Protein AF-A0A793HAT3-F1 (afdb_monomer)

Foldseek 3Di:
DDDQDEQEQPWEQDLVVRDTDHGPPVSLVVQLVQQVPDPQAHWYDHVPWIWGWHQDPQFTQIATVPVDPLLQVLCVVQVNNHFSVRVNSRCNNVVDGRDPDDDPDDDDDDDDDDDDDDDDDDDDDDDDPDPPDDDPPPPVDAFDFDDFPDDDPFWTKGQGPVDNQKIKTFGPDADDPVLVVQQQVLQCLLVHHPQKDFDADPVRGTGTMIGGDDDADQQVPDPHDDPSLSVQSVVSVVSCVVSVFDAHPSDSRQWGAHPVVSHIDGHGTD

Radius of gyration: 24.59 Å; Cα contacts (8 Å, |Δi|>4): 364; chains: 1; bounding box: 53×49×70 Å

Structure (mmCIF, N/CA/C/O backbone):
data_AF-A0A793HAT3-F1
#
_entry.id   AF-A0A793HAT3-F1
#
loop_
_atom_site.group_PDB
_atom_site.id
_atom_site.type_symbol
_atom_site.label_atom_id
_atom_site.label_alt_id
_atom_site.label_comp_id
_atom_site.label_asym_id
_atom_site.label_entity_id
_atom_site.label_seq_id
_atom_site.pdbx_PDB_ins_code
_atom_site.Cartn_x
_atom_site.Cartn_y
_atom_site.Cartn_z
_atom_site.occupancy
_atom_site.B_iso_or_equiv
_atom_site.auth_seq_id
_atom_site.auth_comp_id
_atom_site.auth_asym_id
_atom_site.auth_atom_id
_atom_site.pdbx_PDB_model_num
ATOM 1 N N . MET A 1 1 ? -13.244 27.098 16.300 1.00 33.50 1 MET A N 1
ATOM 2 C CA . MET A 1 1 ? -13.748 25.742 16.596 1.00 33.50 1 MET A CA 1
ATOM 3 C C . MET A 1 1 ? -12.678 25.053 17.419 1.00 33.50 1 MET A C 1
ATOM 5 O O . MET A 1 1 ? -11.546 25.001 16.962 1.00 33.50 1 MET A O 1
ATOM 9 N N . LEU A 1 2 ? -12.984 24.672 18.659 1.00 31.14 2 LEU A N 1
ATOM 10 C CA . LEU A 1 2 ? -12.037 23.965 19.523 1.00 31.14 2 LEU A CA 1
ATOM 11 C C . LEU A 1 2 ? -11.843 22.559 18.949 1.00 31.14 2 LEU A C 1
ATOM 13 O O . LEU A 1 2 ? -12.830 21.856 18.737 1.00 31.14 2 LEU A O 1
ATOM 17 N N . SER A 1 3 ? -10.602 22.171 18.659 1.00 39.72 3 SER A N 1
ATOM 18 C CA . SER A 1 3 ? -10.283 20.790 18.300 1.00 39.72 3 SER A CA 1
ATOM 19 C C . SER A 1 3 ? -10.792 19.869 19.413 1.00 39.72 3 SER A C 1
ATOM 21 O O . SER A 1 3 ? -10.533 20.170 20.583 1.00 39.72 3 SER A O 1
ATOM 23 N N . PRO A 1 4 ? -11.519 18.781 19.104 1.00 52.34 4 PRO A N 1
ATOM 24 C CA . PRO A 1 4 ? -11.895 17.821 20.129 1.00 52.34 4 PRO A CA 1
ATOM 25 C C . PRO A 1 4 ? -10.616 17.316 20.801 1.00 52.34 4 PRO A C 1
ATOM 27 O O . PRO A 1 4 ? -9.673 16.887 20.138 1.00 52.34 4 PRO A O 1
ATOM 30 N N . SER A 1 5 ? -10.547 17.441 22.123 1.00 62.72 5 SER A N 1
ATOM 31 C CA . SER A 1 5 ? -9.423 16.953 22.915 1.00 62.72 5 SER A CA 1
ATOM 32 C C . SER A 1 5 ? -9.284 15.444 22.706 1.00 62.72 5 SER A C 1
ATOM 34 O O . SER A 1 5 ? -10.158 14.684 23.122 1.00 62.72 5 SER A O 1
ATOM 36 N N . SER A 1 6 ? -8.212 15.011 22.038 1.00 74.94 6 SER A N 1
ATOM 37 C CA . SER A 1 6 ? -7.932 13.585 21.851 1.00 74.94 6 SER A CA 1
ATOM 38 C C . SER A 1 6 ? -7.459 12.961 23.166 1.00 74.94 6 SER A C 1
ATOM 40 O O . SER A 1 6 ? -6.592 13.510 23.849 1.00 74.94 6 SER A O 1
ATOM 42 N N . ILE A 1 7 ? -8.041 11.820 23.537 1.00 83.06 7 ILE A N 1
ATOM 43 C CA . ILE A 1 7 ? -7.655 11.074 24.736 1.00 83.06 7 ILE A CA 1
ATOM 44 C C . ILE A 1 7 ? -6.626 10.018 24.333 1.00 83.06 7 ILE A C 1
ATOM 46 O O . ILE A 1 7 ? -6.913 9.118 23.544 1.00 83.06 7 ILE A O 1
ATOM 50 N N . ASN A 1 8 ? -5.419 10.097 24.887 1.00 83.25 8 ASN A N 1
ATOM 51 C CA . ASN A 1 8 ? -4.430 9.043 24.696 1.00 83.25 8 ASN A CA 1
ATOM 52 C C . ASN A 1 8 ? -4.803 7.836 25.561 1.00 83.25 8 ASN A C 1
ATOM 54 O O . ASN A 1 8 ? -4.889 7.959 26.782 1.00 83.25 8 ASN A O 1
ATOM 58 N N . LEU A 1 9 ? -5.007 6.672 24.938 1.00 82.00 9 LEU A N 1
ATOM 59 C CA . LEU A 1 9 ? -5.333 5.448 25.671 1.00 82.00 9 LEU A CA 1
ATOM 60 C C . LEU A 1 9 ? -4.161 4.965 26.543 1.00 82.00 9 LEU A C 1
ATOM 62 O O . LEU A 1 9 ? -4.360 4.165 27.447 1.00 82.00 9 LEU A O 1
ATOM 66 N N . GLY A 1 10 ? -2.929 5.411 26.285 1.00 77.62 10 GLY A N 1
ATOM 67 C CA . GLY A 1 10 ? -1.731 4.876 26.937 1.00 77.62 10 GLY A CA 1
ATOM 68 C C . GLY A 1 10 ? -1.419 3.435 26.515 1.00 77.62 10 GLY A C 1
ATOM 69 O O . GLY A 1 10 ? -0.501 2.813 27.046 1.00 77.62 10 GLY A O 1
ATOM 70 N N . CYS A 1 11 ? -2.168 2.902 25.547 1.00 79.56 11 CYS A N 1
ATOM 71 C CA . CYS A 1 11 ? -1.918 1.607 24.944 1.00 79.56 11 CYS A CA 1
ATOM 72 C C . CYS A 1 11 ? -0.781 1.705 23.930 1.00 79.56 11 CYS A C 1
ATOM 74 O O . CYS A 1 11 ? -0.735 2.617 23.100 1.00 79.56 11 CYS A O 1
ATOM 76 N N . SER A 1 12 ? 0.070 0.689 23.919 1.00 77.69 12 SER A N 1
ATOM 77 C CA . SER A 1 12 ? 0.931 0.374 22.793 1.00 77.69 12 SER A CA 1
ATOM 78 C C . SER A 1 12 ? 0.437 -0.911 22.140 1.00 77.69 12 SER A C 1
ATOM 80 O O . SER A 1 12 ? 0.017 -1.865 22.800 1.00 77.69 12 SER A O 1
ATOM 82 N N . TRP A 1 13 ? 0.439 -0.916 20.811 1.00 76.81 13 TRP A N 1
ATOM 83 C CA . TRP A 1 13 ? 0.173 -2.121 20.045 1.00 76.81 13 TRP A CA 1
ATOM 84 C C . TRP A 1 13 ? 1.446 -2.957 19.959 1.00 76.81 13 TRP A C 1
ATOM 86 O O . TRP A 1 13 ? 2.470 -2.478 19.472 1.00 76.81 13 TRP A O 1
ATOM 96 N N . ASN A 1 14 ? 1.378 -4.205 20.415 1.00 70.50 14 ASN A N 1
ATOM 97 C CA . ASN A 1 14 ? 2.437 -5.180 20.222 1.00 70.50 14 ASN A CA 1
ATOM 98 C C . ASN A 1 14 ? 2.088 -6.073 19.024 1.00 70.50 14 ASN A C 1
ATOM 100 O O . ASN A 1 14 ? 1.178 -6.902 19.100 1.00 70.50 14 ASN A O 1
ATOM 104 N N . SER A 1 15 ? 2.828 -5.905 17.926 1.00 61.88 15 SER A N 1
ATOM 105 C CA . SER A 1 15 ? 2.639 -6.669 16.688 1.00 61.88 15 SER A CA 1
ATOM 106 C C . SER A 1 15 ? 3.005 -8.151 16.826 1.00 61.88 15 SER A C 1
ATOM 108 O O . SER A 1 15 ? 2.406 -8.980 16.148 1.00 61.88 15 SER A O 1
ATOM 110 N N . LEU A 1 16 ? 3.930 -8.502 17.728 1.00 56.88 16 LEU A N 1
ATOM 111 C CA . LEU A 1 16 ? 4.364 -9.884 17.971 1.00 56.88 16 LEU A CA 1
ATOM 112 C C . LEU A 1 16 ? 3.322 -10.674 18.768 1.00 56.88 16 LEU A C 1
ATOM 114 O O . LEU A 1 16 ? 2.967 -11.789 18.401 1.00 56.88 16 LEU A O 1
ATOM 118 N N . THR A 1 17 ? 2.820 -10.102 19.864 1.00 65.75 17 THR A N 1
ATOM 119 C CA . THR A 1 17 ? 1.838 -10.768 20.738 1.00 65.75 17 THR A CA 1
ATOM 120 C C . THR A 1 17 ? 0.395 -10.506 20.323 1.00 65.75 17 THR A C 1
ATOM 122 O O . THR A 1 17 ? -0.525 -11.029 20.954 1.00 65.75 17 THR A O 1
ATOM 125 N N . ARG A 1 18 ? 0.190 -9.697 19.272 1.00 66.62 18 ARG A N 1
ATOM 126 C CA . ARG A 1 18 ? -1.119 -9.255 18.779 1.00 66.62 18 ARG A CA 1
ATOM 127 C C . ARG A 1 18 ? -1.986 -8.739 19.913 1.00 66.62 18 ARG A C 1
ATOM 129 O O . ARG A 1 18 ? -3.129 -9.167 20.092 1.00 66.62 18 ARG A O 1
ATOM 136 N N . ASN A 1 19 ? -1.433 -7.855 20.736 1.00 70.88 19 ASN A N 1
ATOM 137 C CA . ASN A 1 19 ? -2.159 -7.332 21.879 1.00 70.88 19 ASN A CA 1
ATOM 138 C C . ASN A 1 19 ? -1.947 -5.835 22.068 1.00 70.88 19 ASN A C 1
ATOM 140 O O . ASN A 1 19 ? -0.861 -5.307 21.842 1.00 70.88 19 ASN A O 1
ATOM 144 N N . LEU A 1 20 ? -3.015 -5.164 22.491 1.00 78.25 20 LEU A N 1
ATOM 145 C CA . LEU A 1 20 ? -2.928 -3.819 23.033 1.00 78.25 20 LEU A CA 1
ATOM 146 C C . LEU A 1 20 ? -2.558 -3.976 24.501 1.00 78.25 20 LEU A C 1
ATOM 148 O O . LEU A 1 20 ? -3.204 -4.750 25.213 1.00 78.25 20 LEU A O 1
ATOM 152 N N . THR A 1 21 ? -1.534 -3.263 24.961 1.00 80.19 21 THR A N 1
ATOM 153 C CA . THR A 1 21 ? -1.310 -3.166 26.404 1.00 80.19 21 THR A CA 1
ATOM 154 C C . THR A 1 21 ? -2.555 -2.590 27.064 1.00 80.19 21 THR A C 1
ATOM 156 O O . THR A 1 21 ? -3.197 -1.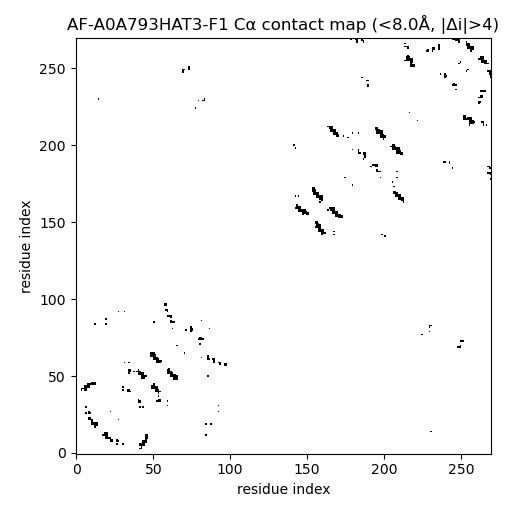690 26.518 1.00 80.19 21 THR A O 1
ATOM 159 N N . SER A 1 22 ? -2.929 -3.144 28.217 1.00 75.31 22 SER A N 1
ATOM 160 C CA . SER A 1 22 ? -4.131 -2.701 28.912 1.00 75.31 22 SER A CA 1
ATOM 161 C C . SER A 1 22 ? -3.972 -1.236 29.332 1.00 75.31 22 SER A C 1
ATOM 163 O O . SER A 1 22 ? -3.008 -0.919 30.033 1.00 75.31 22 SER A O 1
ATOM 165 N N . PRO A 1 23 ? -4.887 -0.350 28.914 1.00 80.00 23 PRO A N 1
ATOM 166 C CA . PRO A 1 23 ? -4.925 1.020 29.407 1.00 80.00 23 PRO A CA 1
ATOM 167 C C . PRO A 1 23 ? -5.289 1.036 30.897 1.00 80.00 23 PRO A C 1
ATOM 169 O O . PRO A 1 23 ? -5.905 0.096 31.408 1.00 80.00 23 PRO A O 1
ATOM 172 N N . ASP A 1 24 ? -4.943 2.118 31.596 1.00 80.25 24 ASP A N 1
ATOM 173 C CA . ASP A 1 24 ? -5.437 2.343 32.958 1.00 80.25 24 ASP A CA 1
ATOM 174 C C . ASP A 1 24 ? -6.977 2.392 32.935 1.00 80.25 24 ASP A C 1
ATOM 176 O O . ASP A 1 24 ? -7.585 3.039 32.075 1.00 80.25 24 ASP A O 1
ATOM 180 N N . ASN A 1 25 ? -7.619 1.729 33.899 1.00 81.06 25 ASN A N 1
ATOM 181 C CA . ASN A 1 25 ? -9.071 1.757 34.070 1.00 81.06 25 ASN A CA 1
ATOM 182 C C . ASN A 1 25 ? -9.619 3.188 34.148 1.00 81.06 25 ASN A C 1
ATOM 184 O O . ASN A 1 25 ? -10.718 3.441 33.661 1.00 81.06 25 ASN A O 1
ATOM 188 N N . ARG A 1 26 ? -8.858 4.137 34.711 1.00 82.00 26 ARG A N 1
ATOM 189 C CA . ARG A 1 26 ? -9.235 5.558 34.747 1.00 82.00 26 ARG A CA 1
ATOM 190 C C . ARG A 1 26 ? -9.356 6.151 33.348 1.00 82.00 26 ARG A C 1
ATOM 192 O O . ARG A 1 26 ? -10.314 6.866 33.078 1.00 82.00 26 ARG A O 1
ATOM 199 N N . VAL A 1 27 ? -8.423 5.814 32.459 1.00 85.06 27 VAL A N 1
ATOM 200 C CA . VAL A 1 27 ? -8.417 6.285 31.068 1.00 85.06 27 VAL A CA 1
ATOM 201 C C . VAL A 1 27 ? -9.592 5.683 30.301 1.00 85.06 27 VAL A C 1
ATOM 203 O O . VAL A 1 27 ? -10.293 6.409 29.601 1.00 85.06 27 VAL A O 1
ATOM 206 N N . LEU A 1 28 ? -9.873 4.386 30.483 1.00 84.38 28 LEU A N 1
ATOM 207 C CA . LEU A 1 28 ? -11.055 3.754 29.886 1.00 84.38 28 LEU A CA 1
ATOM 208 C C . LEU A 1 28 ? -12.356 4.402 30.360 1.00 84.38 28 LEU A C 1
ATOM 210 O O . LEU A 1 28 ? -13.226 4.662 29.532 1.00 84.38 28 LEU A O 1
ATOM 214 N N . SER A 1 29 ? -12.492 4.687 31.658 1.00 84.44 29 SER A N 1
ATOM 215 C CA . SER A 1 29 ? -13.661 5.399 32.183 1.00 84.44 29 SER A CA 1
ATOM 216 C C . SER A 1 29 ? -13.793 6.790 31.566 1.00 84.44 29 SER A C 1
ATOM 218 O O . SER A 1 29 ? -14.861 7.117 31.068 1.00 84.44 29 SER A O 1
ATOM 220 N N . SER A 1 30 ? -12.703 7.559 31.466 1.00 85.69 30 SER A N 1
ATOM 221 C CA . SER A 1 30 ? -12.731 8.871 30.805 1.00 85.69 30 SER A CA 1
ATOM 222 C C . SER A 1 30 ? -13.146 8.795 29.333 1.00 85.69 30 SER A C 1
ATOM 224 O O . SER A 1 30 ? -13.905 9.645 28.877 1.00 85.69 30 SER A O 1
ATOM 226 N N . VAL A 1 31 ? -12.695 7.778 28.586 1.00 86.38 31 VAL A N 1
ATOM 227 C CA . VAL A 1 31 ? -13.126 7.560 27.193 1.00 86.38 31 VAL A CA 1
ATOM 228 C C . VAL A 1 31 ? -14.612 7.220 27.122 1.00 86.38 31 VAL A C 1
ATOM 230 O O . VAL A 1 31 ? -15.315 7.761 26.270 1.00 86.38 31 VAL A O 1
ATOM 233 N N . ARG A 1 32 ? -15.098 6.340 28.005 1.00 86.50 32 ARG A N 1
ATOM 234 C CA . ARG A 1 32 ? -16.518 5.969 28.070 1.00 86.50 32 ARG A CA 1
ATOM 235 C C . ARG A 1 32 ? -17.386 7.186 28.376 1.00 86.50 32 ARG A C 1
ATOM 237 O O . ARG A 1 32 ? -18.335 7.442 27.641 1.00 86.50 32 ARG A O 1
ATOM 244 N N . ASP A 1 33 ? -17.019 7.954 29.397 1.00 85.25 33 ASP A N 1
ATOM 245 C CA . ASP A 1 33 ? -17.741 9.155 29.809 1.00 85.25 33 ASP A CA 1
ATOM 246 C C . ASP A 1 33 ? -17.755 10.190 28.680 1.00 85.25 33 ASP A C 1
ATOM 248 O O . ASP A 1 33 ? -18.817 10.687 28.309 1.00 85.25 33 ASP A O 1
ATOM 252 N N . ALA A 1 34 ? -16.607 10.468 28.062 1.00 85.44 34 ALA A N 1
ATOM 253 C CA . ALA A 1 34 ? -16.524 11.415 26.954 1.00 85.44 34 ALA A CA 1
ATOM 254 C C . ALA A 1 34 ? -17.344 10.964 25.730 1.00 85.44 34 ALA A C 1
ATOM 256 O O . ALA A 1 34 ? -18.002 11.784 25.089 1.00 85.44 34 ALA A O 1
ATOM 257 N N . ALA A 1 35 ? -17.350 9.665 25.409 1.00 85.94 35 ALA A N 1
ATOM 258 C CA . ALA A 1 35 ? -18.099 9.129 24.274 1.00 85.94 35 ALA A CA 1
ATOM 259 C C . ALA A 1 35 ? -19.619 9.160 24.497 1.00 85.94 35 ALA A C 1
ATOM 261 O O . ALA A 1 35 ? -20.355 9.386 23.542 1.00 85.94 35 ALA A O 1
ATOM 262 N N . VAL A 1 36 ? -20.091 8.976 25.736 1.00 84.94 36 VAL A N 1
ATOM 263 C CA . VAL A 1 36 ? -21.521 9.077 26.085 1.00 84.94 36 VAL A CA 1
ATOM 264 C C . VAL A 1 36 ? -22.027 10.521 26.000 1.00 84.94 36 VAL A C 1
ATOM 266 O O . VAL A 1 36 ? -23.168 10.744 25.610 1.00 84.94 36 VAL A O 1
ATOM 269 N N . HIS A 1 37 ? -21.187 11.504 26.333 1.00 82.06 37 HIS A N 1
ATOM 270 C CA . HIS A 1 37 ? -21.566 12.923 26.355 1.00 82.06 37 HIS A CA 1
ATOM 271 C C . HIS A 1 37 ? -21.251 13.670 25.044 1.00 82.06 37 HIS A C 1
ATOM 273 O O . HIS A 1 37 ? -21.279 14.901 25.023 1.00 82.06 37 HIS A O 1
ATOM 279 N N . SER A 1 38 ? -20.930 12.958 23.957 1.00 80.19 38 SER A N 1
ATOM 280 C CA . SER A 1 38 ? -20.569 13.561 22.669 1.00 80.19 38 SER A CA 1
ATOM 281 C C . SER A 1 38 ? -21.414 13.022 21.518 1.00 80.19 38 SER A C 1
ATOM 283 O O . SER A 1 38 ? -21.288 11.857 21.146 1.00 80.19 38 SER A O 1
ATOM 285 N N . ASP A 1 39 ? -22.176 13.906 20.868 1.00 73.75 39 ASP A N 1
ATOM 286 C CA . ASP A 1 39 ? -22.976 13.576 19.676 1.00 73.75 39 ASP A CA 1
ATOM 287 C C . ASP A 1 39 ? -22.109 13.133 18.486 1.00 73.75 39 ASP A C 1
ATOM 289 O O . ASP A 1 39 ? -22.526 12.332 17.652 1.00 73.75 39 ASP A O 1
ATOM 293 N N . SER A 1 40 ? -20.874 13.637 18.405 1.00 76.75 40 SER A N 1
ATOM 294 C CA . SER A 1 40 ? -19.907 13.261 17.369 1.00 76.75 40 SER A CA 1
ATOM 295 C C . SER A 1 40 ? -19.014 12.081 17.768 1.00 76.75 40 SER A C 1
ATOM 297 O O . SER A 1 40 ? -18.222 11.613 16.951 1.00 76.75 40 SER A O 1
ATOM 299 N N . GLY A 1 41 ? -19.079 11.622 19.018 1.00 83.88 41 GLY A N 1
ATOM 300 C CA . GLY A 1 41 ? -18.118 10.688 19.597 1.00 83.88 41 GLY A CA 1
ATOM 301 C C . GLY A 1 41 ? -16.786 11.325 20.009 1.00 83.88 41 GLY A C 1
ATOM 302 O O . GLY A 1 41 ? -16.501 12.492 19.737 1.00 83.88 41 GLY A O 1
ATOM 303 N N . THR A 1 42 ? -15.947 10.522 20.664 1.00 88.31 42 THR A N 1
ATOM 304 C CA . THR A 1 42 ? -14.655 10.923 21.242 1.00 88.31 42 THR A CA 1
ATOM 305 C C . THR A 1 42 ? -13.480 10.411 20.422 1.00 88.31 42 THR A C 1
ATOM 307 O O . THR A 1 42 ? -13.472 9.259 19.990 1.00 88.31 42 THR A O 1
ATOM 310 N N . GLN A 1 43 ? -12.459 11.250 20.243 1.00 89.25 43 GLN A N 1
ATOM 311 C CA . GLN A 1 43 ? -11.202 10.842 19.623 1.00 89.25 43 GLN A CA 1
ATOM 312 C C . GLN A 1 43 ? -10.282 10.179 20.644 1.00 89.25 43 GLN A C 1
ATOM 314 O O . GLN A 1 43 ? -10.014 10.737 21.709 1.00 89.25 43 GLN A O 1
ATOM 319 N N . VAL A 1 44 ? -9.760 9.011 20.290 1.00 88.56 44 VAL A N 1
ATOM 320 C CA . VAL A 1 44 ? -8.780 8.270 21.076 1.00 88.56 44 VAL A CA 1
ATOM 321 C C . VAL A 1 44 ? -7.548 7.966 20.245 1.00 88.56 44 VAL A C 1
ATOM 323 O O . VAL A 1 44 ? -7.652 7.657 19.059 1.00 88.56 44 VAL A O 1
ATOM 326 N N . THR A 1 45 ? -6.371 8.030 20.856 1.00 85.69 45 THR A N 1
ATOM 327 C CA . THR A 1 45 ? -5.112 7.722 20.172 1.00 85.69 45 THR A CA 1
ATOM 328 C C . THR A 1 45 ? -4.454 6.471 20.740 1.00 85.69 45 THR A C 1
ATOM 330 O O . THR A 1 45 ? -4.478 6.217 21.946 1.00 85.69 45 THR A O 1
ATOM 333 N N . VAL A 1 46 ? -3.871 5.674 19.842 1.00 79.75 46 VAL A N 1
ATOM 334 C CA . VAL A 1 46 ? -3.007 4.527 20.152 1.00 79.75 46 VAL A CA 1
ATOM 335 C C . VAL A 1 46 ? -1.748 4.664 19.303 1.00 79.75 46 VAL A C 1
ATOM 337 O O . VAL A 1 46 ? -1.799 4.514 18.080 1.00 79.75 46 VAL A O 1
ATOM 340 N N . GLY A 1 47 ? -0.614 4.967 19.936 1.00 76.19 47 GLY A N 1
ATOM 341 C CA . GLY A 1 47 ? 0.616 5.303 19.215 1.00 76.19 47 GLY A CA 1
ATOM 342 C C . GLY A 1 47 ? 0.427 6.535 18.320 1.00 76.19 47 GLY A C 1
ATOM 343 O O . GLY A 1 47 ? 0.044 7.595 18.800 1.00 76.19 47 GLY A O 1
ATOM 344 N N . ASN A 1 48 ? 0.680 6.388 17.017 1.00 71.81 48 ASN A N 1
ATOM 345 C CA . ASN A 1 48 ? 0.485 7.428 15.997 1.00 71.81 48 ASN A CA 1
ATOM 346 C C . ASN A 1 48 ? -0.895 7.372 15.311 1.00 71.81 48 ASN A C 1
ATOM 348 O O . ASN A 1 48 ? -1.112 8.082 14.333 1.00 71.81 48 ASN A O 1
ATOM 352 N N . ARG A 1 49 ? -1.807 6.504 15.765 1.00 76.00 49 ARG A N 1
ATOM 353 C CA . ARG A 1 49 ? -3.107 6.279 15.122 1.00 76.00 49 ARG A CA 1
ATOM 354 C C . ARG A 1 49 ? -4.228 6.902 15.942 1.00 76.00 49 ARG A C 1
ATOM 356 O O . ARG A 1 49 ? -4.308 6.673 17.149 1.00 76.00 49 ARG A O 1
ATOM 363 N N . THR A 1 50 ? -5.128 7.605 15.265 1.00 82.31 50 THR A N 1
ATOM 364 C CA . THR A 1 50 ? -6.341 8.177 15.861 1.00 82.31 50 THR A CA 1
ATOM 365 C C . THR A 1 50 ? -7.557 7.333 15.498 1.00 82.31 50 THR A C 1
ATOM 367 O O . THR A 1 50 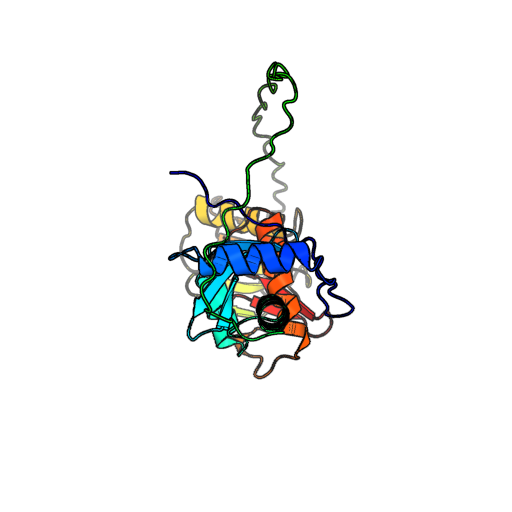? -7.701 6.864 14.367 1.00 82.31 50 THR A O 1
ATOM 370 N N . TYR A 1 51 ? -8.439 7.136 16.467 1.00 85.31 51 TYR A N 1
ATOM 371 C CA . TYR A 1 51 ? -9.703 6.426 16.349 1.00 85.31 51 TYR A CA 1
ATOM 372 C C . TYR A 1 51 ? -10.817 7.296 16.918 1.00 85.31 51 TYR A C 1
ATOM 374 O O . TYR A 1 51 ? -10.592 8.113 17.805 1.00 85.31 51 TYR A O 1
ATOM 382 N N . ARG A 1 52 ? -12.030 7.095 16.425 1.00 87.38 52 ARG A N 1
ATOM 383 C CA . ARG A 1 52 ? -13.252 7.702 16.925 1.00 87.38 52 ARG A CA 1
ATOM 384 C C . ARG A 1 52 ? -14.073 6.627 17.607 1.00 87.38 52 ARG A C 1
ATOM 386 O O . ARG A 1 52 ? -14.282 5.551 17.050 1.00 87.38 52 ARG A O 1
ATOM 393 N N . VAL A 1 53 ? -14.513 6.939 18.815 1.00 87.75 53 VAL A N 1
ATOM 394 C CA . VAL A 1 53 ? -15.380 6.107 19.638 1.00 87.75 53 VAL A CA 1
ATOM 395 C C . VAL A 1 53 ? -16.746 6.770 19.688 1.00 87.75 53 VAL A C 1
ATOM 397 O O . VAL A 1 53 ? -16.868 7.894 20.172 1.00 87.75 53 VAL A O 1
ATOM 400 N N . VAL A 1 54 ? -17.767 6.078 19.200 1.00 88.06 54 VAL A N 1
ATOM 401 C CA . VAL A 1 54 ? -19.169 6.516 19.252 1.00 88.06 54 VAL A CA 1
ATOM 402 C C . VAL A 1 54 ? -19.988 5.506 20.041 1.00 88.06 54 VAL A C 1
ATOM 404 O O . VAL A 1 54 ? -19.663 4.319 20.059 1.00 88.06 54 VAL A O 1
ATOM 407 N N . VAL A 1 55 ? -21.051 5.961 20.696 1.00 86.19 55 VAL A N 1
ATOM 408 C CA . VAL A 1 55 ? -22.019 5.064 21.333 1.00 86.19 55 VAL A CA 1
ATOM 409 C C . VAL A 1 55 ? -23.165 4.826 20.356 1.00 86.19 55 VAL A C 1
ATOM 411 O O . VAL A 1 55 ? -23.791 5.765 19.876 1.00 86.19 55 VAL A O 1
ATOM 414 N N . THR A 1 56 ? -23.433 3.565 20.034 1.00 81.94 56 THR A N 1
ATOM 415 C CA . THR A 1 56 ? -24.535 3.156 19.155 1.00 81.94 56 THR A CA 1
ATOM 416 C C . THR A 1 56 ? -25.142 1.879 19.716 1.00 81.94 56 THR A C 1
ATOM 418 O O . THR A 1 56 ? -24.406 0.972 20.099 1.00 81.94 56 THR A O 1
ATOM 421 N N . ASP A 1 57 ? -26.469 1.817 19.822 1.00 81.56 57 ASP A N 1
ATOM 422 C CA . ASP A 1 57 ? -27.198 0.657 20.359 1.00 81.56 57 ASP A CA 1
ATOM 423 C C . ASP A 1 57 ? -26.659 0.160 21.719 1.00 81.56 57 ASP A C 1
ATOM 425 O O . ASP A 1 57 ? -26.443 -1.036 21.931 1.00 81.56 57 ASP A O 1
ATOM 429 N N . ASN A 1 58 ? -26.396 1.092 22.645 1.00 81.06 58 ASN A N 1
ATOM 430 C CA . ASN A 1 58 ? -25.797 0.837 23.966 1.00 81.06 58 ASN A CA 1
ATOM 431 C C . ASN A 1 58 ? -24.423 0.137 23.933 1.00 81.06 58 ASN A C 1
ATOM 433 O O . ASN A 1 58 ? -24.021 -0.500 24.911 1.00 81.06 58 ASN A O 1
ATOM 437 N N . LYS A 1 59 ? -23.684 0.258 22.826 1.00 85.38 59 LYS A N 1
ATOM 438 C CA . LYS A 1 59 ? -22.325 -0.267 22.673 1.00 85.38 59 LYS A CA 1
ATOM 439 C C . LYS A 1 59 ? -21.374 0.814 22.190 1.00 85.38 59 LYS A C 1
ATOM 441 O O . LYS A 1 59 ? -21.728 1.653 21.365 1.00 85.38 59 LYS A O 1
ATOM 446 N N . PHE A 1 60 ? -20.137 0.757 22.664 1.00 86.62 60 PHE A N 1
ATOM 447 C CA . PHE A 1 60 ? -19.058 1.565 22.110 1.00 86.62 60 PHE A CA 1
ATOM 448 C C . PHE A 1 60 ? -18.615 0.958 20.778 1.00 86.62 60 PHE A C 1
ATOM 450 O O . PHE A 1 60 ? -18.147 -0.181 20.739 1.00 86.62 60 PHE A O 1
ATOM 457 N N . CYS A 1 61 ? -18.759 1.711 19.695 1.00 85.00 61 CYS A N 1
ATOM 458 C CA . CYS A 1 61 ? -18.260 1.377 18.368 1.00 85.00 61 CYS A CA 1
ATOM 459 C C . CYS A 1 61 ? -16.997 2.195 18.090 1.00 85.00 61 CYS A C 1
ATOM 461 O O . CYS A 1 61 ? -16.952 3.389 18.390 1.00 85.00 61 CYS A O 1
ATOM 463 N N . VAL A 1 62 ? -15.968 1.561 17.527 1.00 85.69 62 VAL A N 1
ATOM 464 C CA . VAL A 1 62 ? -14.667 2.194 17.282 1.00 85.69 62 VAL A CA 1
ATOM 465 C C . VAL A 1 62 ? -14.339 2.135 15.801 1.00 85.69 62 VAL A C 1
ATOM 467 O O . VAL A 1 62 ? -14.315 1.067 15.191 1.00 85.69 62 VAL A O 1
ATOM 470 N N . THR A 1 63 ? -14.019 3.290 15.234 1.00 79.38 63 THR A N 1
ATOM 471 C CA . THR A 1 63 ? -13.608 3.438 13.835 1.00 79.38 63 THR A CA 1
ATOM 472 C C . THR A 1 63 ? -12.292 4.198 13.768 1.00 79.38 63 THR A C 1
ATOM 474 O O . THR A 1 63 ? -12.150 5.226 14.422 1.00 79.38 63 THR A O 1
ATOM 477 N N . ARG A 1 64 ? -11.313 3.732 12.985 1.00 76.25 64 ARG A N 1
ATOM 478 C CA . ARG A 1 64 ? -10.065 4.487 12.763 1.00 76.25 64 ARG A CA 1
ATOM 479 C C . ARG A 1 64 ? -10.388 5.795 12.031 1.00 76.25 64 ARG A C 1
ATOM 481 O O . ARG A 1 64 ? -11.100 5.768 11.035 1.00 76.25 64 ARG A O 1
ATOM 488 N N . GLU A 1 65 ? -9.848 6.913 12.505 1.00 65.50 65 GLU A N 1
ATOM 489 C CA . GLU A 1 65 ? -10.024 8.239 11.889 1.00 65.50 65 GLU A CA 1
ATOM 490 C C . GLU A 1 65 ? -9.022 8.542 10.773 1.00 65.50 65 GLU A C 1
ATOM 492 O O . GLU A 1 65 ? -8.968 9.672 10.288 1.00 65.50 65 GLU A O 1
ATOM 497 N N . SER A 1 66 ? -8.196 7.571 10.372 1.00 60.19 66 SER A N 1
ATOM 498 C CA . SER A 1 66 ? -7.313 7.748 9.218 1.00 60.19 66 SER A CA 1
ATOM 499 C C . SER A 1 66 ? -8.100 8.343 8.056 1.00 60.19 66 SER A C 1
ATOM 501 O O . SER A 1 66 ? -9.156 7.830 7.690 1.00 60.19 66 SER A O 1
ATOM 503 N N . HIS A 1 67 ? -7.572 9.436 7.506 1.00 51.59 67 HIS A N 1
ATOM 504 C CA . HIS A 1 67 ? -8.228 10.346 6.563 1.00 51.59 67 HIS A CA 1
ATOM 505 C C . HIS A 1 67 ? -8.504 9.740 5.172 1.00 51.59 67 HIS A C 1
ATOM 507 O O . HIS A 1 67 ? -8.676 10.464 4.198 1.00 51.59 67 HIS A O 1
ATOM 513 N N . SER A 1 68 ? -8.550 8.419 5.034 1.00 53.22 68 SER A N 1
ATOM 514 C CA . SER A 1 68 ? -8.667 7.753 3.746 1.00 53.22 68 SER A CA 1
ATOM 515 C C . SER A 1 68 ? -9.818 6.753 3.770 1.00 53.22 68 SER A C 1
ATOM 517 O O . SER A 1 68 ? -9.679 5.615 4.214 1.00 53.22 68 SER A O 1
ATOM 519 N N . GLY A 1 69 ? -10.963 7.145 3.197 1.00 60.03 69 GLY A N 1
ATOM 520 C CA . GLY A 1 69 ? -12.011 6.185 2.819 1.00 60.03 69 GLY A CA 1
ATOM 521 C C . GLY A 1 69 ? -11.463 5.047 1.939 1.00 60.03 69 GLY A C 1
ATOM 522 O O . GLY A 1 69 ? -11.998 3.945 1.909 1.00 60.03 69 GLY A O 1
ATOM 523 N N . CYS A 1 70 ? -10.328 5.276 1.278 1.00 64.31 70 CYS A N 1
ATOM 524 C CA . CYS A 1 70 ? -9.564 4.278 0.541 1.00 64.31 70 CYS A CA 1
ATOM 525 C C . CYS A 1 70 ? -9.036 3.128 1.424 1.00 64.31 70 CYS A C 1
ATOM 527 O O . CYS A 1 70 ? -9.022 1.981 0.972 1.00 64.31 70 CYS A O 1
ATOM 529 N N . PHE A 1 71 ? -8.629 3.398 2.670 1.00 71.00 71 PHE A N 1
ATOM 530 C CA . PHE A 1 71 ? -8.139 2.373 3.595 1.00 71.00 71 PHE A CA 1
ATOM 531 C C . PHE A 1 71 ? -9.265 1.459 4.086 1.00 71.00 71 PHE A C 1
ATOM 533 O O . PHE A 1 71 ? -9.146 0.234 4.048 1.00 71.00 71 PHE A O 1
ATOM 540 N N . THR A 1 72 ? -10.381 2.054 4.512 1.00 71.44 72 THR A N 1
ATOM 541 C CA . THR A 1 72 ? -11.560 1.316 4.986 1.00 71.44 72 THR A CA 1
ATOM 542 C C . THR A 1 72 ? -12.181 0.476 3.873 1.00 71.44 72 THR A C 1
ATOM 544 O O . THR A 1 72 ? -12.539 -0.676 4.113 1.00 71.44 72 THR A O 1
ATOM 547 N N . ASN A 1 73 ? -12.230 1.002 2.645 1.00 74.31 73 ASN A N 1
ATOM 548 C CA . ASN A 1 73 ? -12.696 0.257 1.477 1.00 74.31 73 ASN A CA 1
ATOM 549 C C . ASN A 1 73 ? -11.817 -0.963 1.184 1.00 74.31 73 ASN A C 1
ATOM 551 O O . ASN A 1 73 ? -12.347 -2.049 0.950 1.00 74.31 73 ASN A O 1
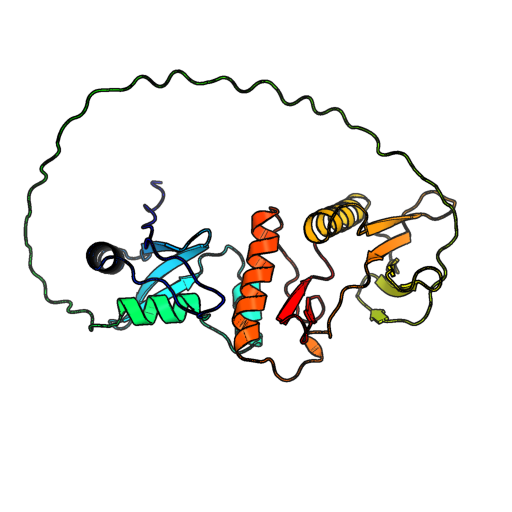ATOM 555 N N . LEU A 1 74 ? -10.488 -0.811 1.232 1.00 78.62 74 LEU A N 1
ATOM 556 C CA . LEU A 1 74 ? -9.574 -1.931 1.013 1.00 78.62 74 LEU A CA 1
ATOM 557 C C . LEU A 1 74 ? -9.756 -3.006 2.090 1.00 78.62 74 LEU A C 1
ATOM 559 O O . LEU A 1 74 ? -9.951 -4.170 1.760 1.00 78.62 74 LEU A O 1
ATOM 563 N N . LEU A 1 75 ? -9.786 -2.621 3.367 1.00 79.19 75 LEU A N 1
ATOM 564 C CA . LEU A 1 75 ? -10.042 -3.564 4.456 1.00 79.19 75 LEU A CA 1
ATOM 565 C C . LEU A 1 75 ? -11.372 -4.309 4.300 1.00 79.19 75 LEU A C 1
ATOM 567 O O . LEU A 1 75 ? -11.438 -5.507 4.563 1.00 79.19 75 LEU A O 1
ATOM 571 N N . HIS A 1 76 ? -12.427 -3.618 3.863 1.00 79.00 76 HIS A N 1
ATOM 572 C CA . HIS A 1 76 ? -13.723 -4.243 3.627 1.00 79.00 76 HIS A CA 1
ATOM 573 C C . HIS A 1 76 ? -13.653 -5.299 2.517 1.00 79.00 76 HIS A C 1
ATOM 575 O O . HIS A 1 76 ? -14.177 -6.397 2.698 1.00 79.00 76 HIS A O 1
ATOM 581 N N . ARG A 1 77 ? -12.978 -5.006 1.394 1.00 80.38 77 ARG A N 1
ATOM 582 C CA . ARG A 1 77 ? -12.769 -5.988 0.312 1.00 80.38 77 ARG A CA 1
ATOM 583 C C . ARG A 1 77 ? -11.956 -7.197 0.779 1.00 80.38 77 ARG A C 1
ATOM 585 O O . ARG A 1 77 ? -12.275 -8.319 0.410 1.00 80.38 77 ARG A O 1
ATOM 592 N N . LEU A 1 78 ? -10.998 -6.979 1.681 1.00 80.75 78 LEU A N 1
ATOM 593 C CA . LEU A 1 78 ? -10.197 -8.035 2.312 1.00 80.75 78 LEU A CA 1
ATOM 594 C C . LEU A 1 78 ? -10.932 -8.826 3.409 1.00 80.75 78 LEU A C 1
ATOM 596 O O . LEU A 1 78 ? -10.340 -9.704 4.035 1.00 80.75 78 LEU A O 1
ATOM 600 N N . GLY A 1 79 ? -12.209 -8.531 3.673 1.00 79.06 79 GLY A N 1
ATOM 601 C CA . GLY A 1 79 ? -12.995 -9.219 4.699 1.00 79.06 79 GLY A CA 1
ATOM 602 C C . GLY A 1 79 ? -12.683 -8.783 6.136 1.00 79.06 79 GLY A C 1
ATOM 603 O O . GLY A 1 79 ? -13.062 -9.472 7.085 1.00 79.06 79 GLY A O 1
ATOM 604 N N . TRP A 1 80 ? -12.031 -7.631 6.330 1.00 80.88 80 TRP A N 1
ATOM 605 C CA . TRP A 1 80 ? -11.664 -7.075 7.640 1.00 80.88 80 TRP A CA 1
ATOM 606 C C . TRP A 1 80 ? -12.331 -5.719 7.918 1.00 80.88 80 TRP A C 1
ATOM 608 O O . TRP A 1 80 ? -11.648 -4.725 8.160 1.00 80.88 80 TRP A O 1
ATOM 618 N N . PRO A 1 81 ? -13.672 -5.637 7.969 1.00 71.00 81 PRO A N 1
ATOM 619 C CA . PRO A 1 81 ? -14.399 -4.362 7.960 1.00 71.00 81 PRO A CA 1
ATOM 620 C C . PRO A 1 81 ? -14.124 -3.444 9.164 1.00 71.00 81 PRO A C 1
ATOM 622 O O . PRO A 1 81 ? -14.389 -2.249 9.085 1.00 71.00 81 PRO A O 1
ATOM 625 N N . LYS A 1 82 ? -13.614 -3.976 10.285 1.00 72.88 82 LYS A N 1
ATOM 626 C CA . LYS A 1 82 ? -13.354 -3.195 11.510 1.00 72.88 82 LYS A CA 1
ATOM 627 C C . LYS A 1 82 ? -11.901 -3.159 11.967 1.00 72.88 82 LYS A C 1
ATOM 629 O O . LYS A 1 82 ? -11.548 -2.295 12.766 1.00 72.88 82 LYS A O 1
ATOM 634 N N . GLY A 1 83 ? -11.038 -4.023 11.453 1.00 75.06 83 GLY A N 1
ATOM 635 C CA . GLY A 1 83 ? -9.648 -4.040 11.874 1.00 75.06 83 GLY A CA 1
ATOM 636 C C . GLY A 1 83 ? -9.362 -4.563 13.275 1.00 75.06 83 GLY A C 1
ATOM 637 O O . GLY A 1 83 ? -10.177 -4.450 14.189 1.00 75.06 83 GLY A O 1
ATOM 638 N N . GLU A 1 84 ? -8.181 -5.136 13.468 1.00 76.25 84 GLU A N 1
ATOM 639 C CA . GLU A 1 84 ? -7.812 -5.804 14.716 1.00 76.25 84 GLU A CA 1
ATOM 640 C C . GLU A 1 84 ? -7.716 -4.833 15.899 1.00 76.25 84 GLU A C 1
ATOM 642 O O . GLU A 1 84 ? -8.247 -5.117 16.975 1.00 76.25 84 GLU A O 1
ATOM 647 N N . ILE A 1 85 ? -7.102 -3.661 15.702 1.00 78.56 85 ILE A N 1
ATOM 648 C CA . ILE A 1 85 ? -6.961 -2.666 16.773 1.00 78.56 85 ILE A CA 1
ATOM 649 C C . ILE A 1 85 ? -8.327 -2.109 17.176 1.00 78.56 85 ILE A C 1
ATOM 651 O O . ILE A 1 85 ? -8.638 -2.105 18.366 1.00 78.56 85 ILE A O 1
ATOM 655 N N . SER A 1 86 ? -9.179 -1.714 16.222 1.00 83.50 86 SER A N 1
ATOM 656 C CA . SER A 1 86 ? -10.515 -1.200 16.554 1.00 83.50 86 SER A CA 1
ATOM 657 C C . SER A 1 86 ? -11.351 -2.263 17.267 1.00 83.50 86 SER A C 1
ATOM 659 O O . SER A 1 86 ? -11.952 -1.954 18.290 1.00 83.50 86 SER A O 1
ATOM 661 N N . ARG A 1 87 ? -11.315 -3.530 16.819 1.00 83.94 87 ARG A N 1
ATOM 662 C CA . ARG A 1 87 ? -11.999 -4.643 17.507 1.00 83.94 87 ARG A CA 1
ATOM 663 C C . ARG A 1 87 ? -11.528 -4.822 18.949 1.00 83.94 87 ARG A C 1
ATOM 665 O O . ARG A 1 87 ? -12.341 -5.109 19.822 1.00 83.94 87 ARG A O 1
ATOM 672 N N . LYS A 1 88 ? -10.234 -4.651 19.225 1.00 85.94 88 LYS A N 1
ATOM 673 C CA . LYS A 1 88 ? -9.703 -4.759 20.591 1.00 85.94 88 LYS A CA 1
ATOM 674 C C . LYS A 1 88 ? -10.075 -3.560 21.459 1.00 85.94 88 LYS A C 1
ATOM 676 O O . LYS A 1 88 ? -10.432 -3.773 22.613 1.00 85.94 88 LYS A O 1
ATOM 681 N N . ILE A 1 89 ? -10.060 -2.339 20.921 1.00 85.62 89 ILE A N 1
ATOM 682 C CA . ILE A 1 89 ? -10.556 -1.157 21.646 1.00 85.62 89 ILE A CA 1
ATOM 683 C C . ILE A 1 89 ? -12.057 -1.324 21.941 1.00 85.62 89 ILE A C 1
ATOM 685 O O . ILE A 1 89 ? -12.472 -1.128 23.081 1.00 85.62 89 ILE A O 1
ATOM 689 N N . GLU A 1 90 ? -12.864 -1.764 20.965 1.00 87.69 90 GLU A N 1
ATOM 690 C CA . GLU A 1 90 ? -14.287 -2.089 21.169 1.00 87.69 90 GLU A CA 1
ATOM 691 C C . GLU A 1 90 ? -14.459 -3.133 22.273 1.00 87.69 90 GLU A C 1
ATOM 693 O O . GLU A 1 90 ? -15.271 -2.940 23.175 1.00 87.69 90 GLU A O 1
ATOM 698 N N . ALA A 1 91 ? -13.688 -4.222 22.239 1.00 86.88 91 ALA A N 1
ATOM 699 C CA . ALA A 1 91 ? -13.759 -5.267 23.255 1.00 86.88 91 ALA A CA 1
ATOM 700 C C . ALA A 1 91 ? -13.422 -4.726 24.653 1.00 86.88 91 ALA A C 1
ATOM 702 O O . ALA A 1 91 ? -14.147 -5.015 25.601 1.00 86.88 91 ALA A O 1
ATOM 703 N N . MET A 1 92 ? -12.378 -3.898 24.782 1.00 88.00 92 MET A N 1
ATOM 704 C CA . MET A 1 92 ? -11.999 -3.260 26.049 1.00 88.00 92 MET A CA 1
ATOM 705 C C . MET A 1 92 ? -13.105 -2.342 26.574 1.00 88.00 92 MET A C 1
ATOM 707 O O . MET A 1 92 ? -13.475 -2.429 27.747 1.00 88.00 92 MET A O 1
ATOM 711 N N . LEU A 1 93 ? -13.671 -1.497 25.711 1.00 85.62 93 LEU A N 1
ATOM 712 C CA . LEU A 1 93 ? -14.716 -0.550 26.090 1.00 85.62 93 LEU A CA 1
ATOM 713 C C . LEU A 1 93 ? -16.029 -1.248 26.451 1.00 85.62 93 LEU A C 1
ATOM 715 O O . LEU A 1 93 ? -16.683 -0.817 27.399 1.00 85.62 93 LEU A O 1
ATOM 719 N N . ASN A 1 94 ? -16.369 -2.351 25.784 1.00 85.88 94 ASN A N 1
ATOM 720 C CA . ASN A 1 94 ? -17.606 -3.108 26.007 1.00 85.88 94 ASN A CA 1
ATOM 721 C C . ASN A 1 94 ? -17.459 -4.280 26.996 1.00 85.88 94 ASN A C 1
ATOM 723 O O . ASN A 1 94 ? -18.347 -5.126 27.066 1.00 85.88 94 ASN A O 1
ATOM 727 N N . THR A 1 95 ? -16.377 -4.342 27.783 1.00 79.19 95 THR A N 1
ATOM 728 C CA . THR A 1 95 ? -16.234 -5.333 28.875 1.00 79.19 95 THR A CA 1
ATOM 729 C C . THR A 1 95 ? -17.373 -5.278 29.906 1.00 79.19 95 THR A C 1
ATOM 731 O O . THR A 1 95 ? -17.642 -6.289 30.550 1.00 79.19 95 THR A O 1
ATOM 734 N N . SER A 1 96 ? -18.083 -4.146 30.005 1.00 59.31 96 SER A N 1
ATOM 735 C CA . SER A 1 96 ? -19.338 -3.986 30.753 1.00 59.31 96 SER A CA 1
ATOM 736 C C . SER A 1 96 ? -20.364 -3.219 29.900 1.00 59.31 96 SER A C 1
ATOM 738 O O . SER A 1 96 ? -19.960 -2.296 29.187 1.00 59.31 96 SER A O 1
ATOM 740 N N . PRO A 1 97 ? -21.670 -3.560 29.947 1.00 54.34 97 PRO A N 1
ATOM 741 C CA . PRO A 1 97 ? -22.705 -2.834 29.209 1.00 54.34 97 PRO A CA 1
ATOM 742 C C . PRO A 1 97 ? -22.824 -1.379 29.687 1.00 54.34 97 PRO A C 1
ATOM 744 O O . PRO A 1 97 ? -22.601 -1.081 30.861 1.00 54.34 97 PRO A O 1
ATOM 747 N N . VAL A 1 98 ? -23.186 -0.471 28.773 1.00 53.12 98 VAL A N 1
ATOM 748 C CA . VAL A 1 98 ? -23.413 0.947 29.088 1.00 53.12 98 VAL A CA 1
ATOM 749 C C . VAL A 1 98 ? -24.656 1.068 29.973 1.00 53.12 98 VAL A C 1
ATOM 751 O O . VAL A 1 98 ? -25.780 0.950 29.489 1.00 53.12 98 VAL A O 1
ATOM 754 N N . SER A 1 99 ? -24.468 1.304 31.273 1.00 46.53 99 SER A N 1
ATOM 755 C CA . SER A 1 99 ? -25.560 1.709 32.162 1.00 46.53 99 SER A CA 1
ATOM 756 C C . SER A 1 99 ? -25.865 3.186 31.933 1.00 46.53 99 SER A C 1
ATOM 758 O O . SER A 1 99 ? -25.155 4.054 32.428 1.00 46.53 99 SER A O 1
ATOM 760 N N . THR A 1 100 ? -26.945 3.484 31.214 1.00 44.62 100 THR A N 1
ATOM 761 C CA . THR A 1 100 ? -27.474 4.850 31.043 1.00 44.62 100 THR A CA 1
ATOM 762 C C . THR A 1 100 ? -28.282 5.337 32.256 1.00 44.62 100 THR A C 1
ATOM 764 O O . THR A 1 100 ? -29.138 6.213 32.127 1.00 44.62 100 THR A O 1
ATOM 767 N N . THR A 1 101 ? -28.065 4.776 33.449 1.00 35.84 101 THR A N 1
ATOM 768 C CA . THR A 1 101 ? -28.719 5.253 34.674 1.00 35.84 101 THR A CA 1
ATOM 769 C C . THR A 1 101 ? -28.067 6.542 35.153 1.00 35.84 101 THR A C 1
ATOM 771 O O . THR A 1 101 ? -26.962 6.555 35.684 1.00 35.84 101 THR A O 1
ATOM 774 N N . ILE A 1 102 ? -28.813 7.617 34.922 1.00 47.72 102 ILE A N 1
ATOM 775 C CA . ILE A 1 102 ? -28.646 8.980 35.411 1.00 47.72 102 ILE A CA 1
ATOM 776 C C . ILE A 1 102 ? -28.275 8.990 36.901 1.00 47.72 102 ILE A C 1
ATOM 778 O O . ILE A 1 102 ? -29.095 8.615 37.732 1.00 47.72 102 ILE A O 1
ATOM 782 N N . GLU A 1 103 ? -27.125 9.570 37.241 1.00 32.03 103 GLU A N 1
ATOM 783 C CA . GLU A 1 103 ? -26.963 10.292 38.504 1.00 32.03 103 GLU A CA 1
ATOM 784 C C . GLU A 1 103 ? -26.336 11.662 38.228 1.00 32.03 103 GLU A C 1
ATOM 786 O O . GLU A 1 103 ? -25.191 11.792 37.798 1.00 32.03 103 GLU A O 1
ATOM 791 N N . ARG A 1 104 ? -27.124 12.716 38.480 1.00 42.31 104 ARG A N 1
ATOM 792 C CA . ARG A 1 104 ? -26.620 14.080 38.657 1.00 42.31 104 ARG A CA 1
ATOM 793 C C . ARG A 1 104 ? -25.740 14.098 39.908 1.00 42.31 104 ARG A C 1
ATOM 795 O O . ARG A 1 104 ? -26.227 14.362 41.001 1.00 42.31 104 ARG A O 1
ATOM 802 N N . GLY A 1 105 ? -24.453 13.833 39.739 1.00 28.47 105 GLY A N 1
ATOM 803 C CA . GLY A 1 105 ? -23.433 14.035 40.761 1.00 28.47 105 GLY A CA 1
ATOM 804 C C . GLY A 1 105 ? -22.609 15.274 40.442 1.00 28.47 105 GLY A C 1
ATOM 805 O O . GLY A 1 105 ? -21.672 15.215 39.657 1.00 28.47 105 GLY A O 1
ATOM 806 N N . SER A 1 106 ? -22.965 16.407 41.045 1.00 43.78 106 SER A N 1
ATOM 807 C CA . SER A 1 106 ? -22.101 17.588 41.117 1.00 43.78 106 SER A CA 1
ATOM 808 C C . SER A 1 106 ? -20.806 17.214 41.839 1.00 43.78 106 SER A C 1
ATOM 810 O O . SER A 1 106 ? -20.862 16.877 43.020 1.00 43.78 106 SER A O 1
ATOM 812 N N . VAL A 1 107 ? -19.647 17.308 41.180 1.00 32.84 107 VAL A N 1
ATOM 813 C CA . VAL A 1 107 ? -18.350 17.210 41.865 1.00 32.84 107 VAL A CA 1
ATOM 814 C C . VAL A 1 107 ? -17.449 18.370 41.458 1.00 32.84 107 VAL A C 1
ATOM 816 O O . VAL A 1 107 ? -17.186 18.630 40.287 1.00 32.84 107 VAL A O 1
ATOM 819 N N . HIS A 1 108 ? -17.042 19.087 42.500 1.00 31.22 108 HIS A N 1
ATOM 820 C CA . HIS A 1 108 ? -16.300 20.331 42.517 1.00 31.22 108 HIS A CA 1
ATOM 821 C C . HIS A 1 108 ? -14.979 20.305 41.742 1.00 31.22 108 HIS A C 1
ATOM 823 O O . HIS A 1 108 ? -14.124 19.443 41.931 1.00 31.22 108 HIS A O 1
ATOM 829 N N . SER A 1 109 ? -14.792 21.370 40.964 1.00 34.16 109 SER A N 1
ATOM 830 C CA . SER A 1 109 ? -13.502 21.867 40.497 1.00 34.16 109 SER A CA 1
ATOM 831 C C . SER A 1 109 ? -12.599 22.199 41.687 1.00 34.16 109 SER A C 1
ATOM 833 O O . SER A 1 109 ? -12.864 23.166 42.395 1.00 34.16 109 SER A O 1
ATOM 835 N N . ASN A 1 110 ? -11.499 21.462 41.850 1.00 31.45 110 ASN A N 1
ATOM 836 C CA . ASN A 1 110 ? -10.338 21.918 42.611 1.00 31.45 110 ASN A CA 1
ATOM 837 C C . ASN A 1 110 ? -9.134 22.000 41.670 1.00 31.45 110 ASN A C 1
ATOM 839 O O . ASN A 1 110 ? -8.478 21.008 41.360 1.00 31.45 110 ASN A O 1
ATOM 843 N N . ARG A 1 111 ? -8.891 23.223 41.203 1.00 32.25 111 ARG A N 1
ATOM 844 C CA . ARG A 1 111 ? -7.714 23.671 40.462 1.00 32.25 111 ARG A CA 1
ATOM 845 C C . ARG A 1 111 ? -6.594 23.981 41.462 1.00 32.25 111 ARG A C 1
ATOM 847 O O . ARG A 1 111 ? -6.839 24.774 42.368 1.00 32.25 111 ARG A O 1
ATOM 854 N N . PRO A 1 112 ? -5.376 23.448 41.300 1.00 34.53 112 PRO A N 1
ATOM 855 C CA . PRO A 1 112 ? -4.184 24.088 41.832 1.00 34.53 112 PRO A CA 1
ATOM 856 C C . PRO A 1 112 ? -3.644 25.064 40.781 1.00 34.53 112 PRO A C 1
ATOM 858 O O . PRO A 1 112 ? -3.389 24.680 39.638 1.00 34.53 112 PRO A O 1
ATOM 861 N N . ASP A 1 113 ? -3.493 26.327 41.169 1.00 40.53 113 ASP A N 1
ATOM 862 C CA . ASP A 1 113 ? -2.795 27.342 40.385 1.00 40.53 113 ASP A CA 1
ATOM 863 C C . ASP A 1 113 ? -1.283 27.073 40.366 1.00 40.53 113 ASP A C 1
ATOM 865 O O . ASP A 1 113 ? -0.666 26.827 41.403 1.00 40.53 113 ASP A O 1
ATOM 869 N N . LEU A 1 114 ? -0.684 27.169 39.178 1.00 38.22 114 LEU A N 1
ATOM 870 C CA . LEU A 1 114 ? 0.760 27.299 38.974 1.00 38.22 114 LEU A CA 1
ATOM 871 C C . LEU A 1 114 ? 1.033 28.508 38.056 1.00 38.22 114 LEU A C 1
ATOM 873 O O . LEU A 1 114 ? 0.176 28.852 37.237 1.00 38.22 114 LEU A O 1
ATOM 877 N N . PRO A 1 115 ? 2.178 29.196 38.240 1.00 34.09 115 PRO A N 1
ATOM 878 C CA . PRO A 1 115 ? 2.398 30.572 37.789 1.00 34.09 115 PRO A CA 1
ATOM 879 C C . PRO A 1 115 ? 2.685 30.667 36.279 1.00 34.09 115 PRO A C 1
ATOM 881 O O . PRO A 1 115 ? 2.997 29.655 35.648 1.00 34.09 115 PRO A O 1
ATOM 884 N N . PRO A 1 116 ? 2.597 31.872 35.680 1.00 34.81 116 PRO A N 1
ATOM 885 C CA . PRO A 1 116 ? 2.790 32.043 34.248 1.00 34.81 116 PRO A CA 1
ATOM 886 C C . PRO A 1 116 ? 4.267 31.849 33.889 1.00 34.81 116 PRO A C 1
ATOM 888 O O . PRO A 1 116 ? 5.136 32.537 34.422 1.00 34.81 116 PRO A O 1
ATOM 891 N N . VAL A 1 117 ? 4.540 30.909 32.984 1.00 36.38 117 VAL A N 1
ATOM 892 C CA . VAL A 1 117 ? 5.858 30.739 32.364 1.00 36.38 117 VAL A CA 1
ATOM 893 C C . VAL A 1 117 ? 5.829 31.438 31.011 1.00 36.38 117 VAL A C 1
ATOM 895 O O . VAL A 1 117 ? 5.004 31.132 30.151 1.00 36.38 117 VAL A O 1
ATOM 898 N N . ASP A 1 118 ? 6.715 32.416 30.887 1.00 34.75 118 ASP A N 1
ATOM 899 C CA . ASP A 1 118 ? 6.972 33.235 29.711 1.00 34.75 118 ASP A CA 1
ATOM 900 C C . ASP A 1 118 ? 7.546 32.370 28.577 1.00 34.75 118 ASP A C 1
ATOM 902 O O . ASP A 1 118 ? 8.603 31.752 28.726 1.00 34.75 118 ASP A O 1
ATOM 906 N N . TYR A 1 119 ? 6.837 32.292 27.450 1.00 34.75 119 TYR A N 1
ATOM 907 C CA . TYR A 1 119 ? 7.348 31.651 26.241 1.00 34.75 119 TYR A CA 1
ATOM 908 C C . TYR A 1 119 ? 7.990 32.716 25.355 1.00 34.75 119 TYR A C 1
ATOM 910 O O . TYR A 1 119 ? 7.347 33.281 24.471 1.00 34.75 119 TYR A O 1
ATOM 918 N N . ALA A 1 120 ? 9.288 32.941 25.551 1.00 34.06 120 ALA A N 1
ATOM 919 C CA . ALA A 1 120 ? 10.125 33.485 24.493 1.00 34.06 120 ALA A CA 1
ATOM 920 C C . ALA A 1 120 ? 10.191 32.458 23.346 1.00 34.06 120 ALA A C 1
ATOM 922 O O . ALA A 1 120 ? 10.592 31.308 23.545 1.00 34.06 120 ALA A O 1
ATOM 923 N N . GLN A 1 121 ? 9.760 32.866 22.151 1.00 37.66 121 GLN A N 1
ATOM 924 C CA . GLN A 1 121 ? 9.891 32.082 20.922 1.00 37.66 121 GLN A CA 1
ATOM 925 C C . GLN A 1 121 ? 11.374 31.849 20.590 1.00 37.66 121 GLN A C 1
ATOM 927 O O . GLN A 1 121 ? 12.134 32.816 20.546 1.00 37.66 121 GLN A O 1
ATOM 932 N N . PRO A 1 122 ? 11.797 30.621 20.251 1.00 36.34 122 PRO A N 1
ATOM 933 C CA . PRO A 1 122 ? 12.999 30.428 19.456 1.00 36.34 122 PRO A CA 1
ATOM 934 C C . PRO A 1 122 ? 12.657 30.694 17.985 1.00 36.34 122 PRO A C 1
ATOM 936 O O . PRO A 1 122 ? 11.844 29.983 17.389 1.00 36.34 122 PRO A O 1
ATOM 939 N N . GLU A 1 123 ? 13.269 31.722 17.403 1.00 36.19 123 GLU A N 1
ATOM 940 C CA . GLU A 1 123 ? 13.300 31.921 15.954 1.00 36.19 123 GLU A CA 1
ATOM 941 C C . GLU A 1 123 ? 14.042 30.744 15.300 1.00 36.19 123 GLU A C 1
ATOM 943 O O . GLU A 1 123 ? 15.191 30.444 15.629 1.00 36.19 123 GLU A O 1
ATOM 948 N N . LEU A 1 124 ? 13.367 30.050 14.382 1.00 40.88 124 LEU A N 1
ATOM 949 C CA . LEU A 1 124 ? 13.998 29.066 13.505 1.00 40.88 124 LEU A CA 1
ATOM 950 C C . LEU A 1 124 ? 14.789 29.813 12.418 1.00 40.88 124 LEU A C 1
ATOM 952 O O . LEU A 1 124 ? 14.242 30.743 11.819 1.00 40.88 124 LEU A O 1
ATOM 956 N N . PRO A 1 125 ? 16.036 29.417 12.110 1.00 39.34 125 PRO A N 1
ATOM 957 C CA . PRO A 1 125 ? 16.766 30.011 11.000 1.00 39.34 125 PRO A CA 1
ATOM 958 C C . PRO A 1 125 ? 16.115 29.618 9.661 1.00 39.34 125 PRO A C 1
ATOM 960 O O . PRO A 1 125 ? 15.543 28.528 9.548 1.00 39.34 125 PRO A O 1
ATOM 963 N N . PRO A 1 126 ? 16.191 30.482 8.633 1.00 39.25 126 PRO A N 1
ATOM 964 C CA . PRO A 1 126 ? 15.616 30.200 7.326 1.00 39.25 126 PRO A CA 1
ATOM 965 C C . PRO A 1 126 ? 16.305 28.986 6.693 1.00 39.25 126 PRO A C 1
ATOM 967 O O . PRO A 1 126 ? 17.529 28.941 6.570 1.00 39.25 126 PRO A O 1
ATOM 970 N N . ALA A 1 127 ? 15.504 27.994 6.300 1.00 37.62 127 ALA A N 1
ATOM 971 C CA . ALA A 1 127 ? 15.963 26.876 5.493 1.00 37.62 127 ALA A CA 1
ATOM 972 C C . ALA A 1 127 ? 16.332 27.395 4.098 1.00 37.62 127 ALA A C 1
ATOM 974 O O . ALA A 1 127 ? 15.484 27.888 3.354 1.00 37.62 127 ALA A O 1
ATOM 975 N N . ASP A 1 128 ? 17.617 27.308 3.782 1.00 32.47 128 ASP A N 1
ATOM 976 C CA . ASP A 1 128 ? 18.192 27.673 2.498 1.00 32.47 128 ASP A CA 1
ATOM 977 C C . ASP A 1 128 ? 17.812 26.593 1.470 1.00 32.47 128 ASP A C 1
ATOM 979 O O . ASP A 1 128 ? 18.382 25.499 1.441 1.00 32.47 128 ASP A O 1
ATOM 983 N N . TYR A 1 129 ? 16.783 26.860 0.661 1.00 37.28 129 TYR A N 1
ATOM 984 C CA . TYR A 1 129 ? 16.381 25.995 -0.450 1.00 37.28 129 TYR A CA 1
ATOM 985 C C . TYR A 1 129 ? 17.357 26.178 -1.611 1.00 37.28 129 TYR A C 1
ATOM 987 O O . TYR A 1 129 ? 17.038 26.784 -2.633 1.00 37.28 129 TYR A O 1
ATOM 995 N N . THR A 1 130 ? 18.560 25.632 -1.473 1.00 34.19 130 THR A N 1
ATOM 996 C CA . THR A 1 130 ? 19.427 25.418 -2.627 1.00 34.19 130 THR A CA 1
ATOM 997 C C . THR A 1 130 ? 18.982 24.138 -3.329 1.00 34.19 130 THR A C 1
ATOM 999 O O . THR A 1 130 ? 19.141 23.024 -2.830 1.00 34.19 130 THR A O 1
ATOM 1002 N N . GLN A 1 131 ? 18.375 24.311 -4.507 1.00 42.88 131 GLN A N 1
ATOM 1003 C CA . GLN A 1 131 ? 18.241 23.264 -5.516 1.00 42.88 131 GLN A CA 1
ATOM 1004 C C . GLN A 1 131 ? 19.641 22.728 -5.830 1.00 42.88 131 GLN A C 1
ATOM 1006 O O . GLN A 1 131 ? 20.371 23.296 -6.638 1.00 42.88 131 GLN A O 1
ATOM 1011 N N . SER A 1 132 ? 20.032 21.638 -5.173 1.00 37.47 132 SER A N 1
ATOM 1012 C CA . SER A 1 132 ? 21.146 20.829 -5.645 1.00 37.47 132 SER A CA 1
ATOM 1013 C C . SER A 1 132 ? 20.620 19.966 -6.785 1.00 37.47 132 SER A C 1
ATOM 1015 O O . SER A 1 132 ? 19.874 19.005 -6.593 1.00 37.47 132 SER A O 1
ATOM 1017 N N . GLU A 1 133 ? 20.962 20.371 -8.004 1.00 41.06 133 GLU A N 1
ATOM 1018 C CA . GLU A 1 133 ? 20.847 19.527 -9.183 1.00 41.06 133 GLU A CA 1
ATOM 1019 C C . GLU A 1 133 ? 21.617 18.228 -8.916 1.00 41.06 133 GLU A C 1
ATOM 1021 O O . GLU A 1 133 ? 22.843 18.215 -8.798 1.00 41.06 133 GLU A O 1
ATOM 1026 N N . LEU A 1 134 ? 20.886 17.122 -8.773 1.00 40.03 134 LEU A N 1
ATOM 1027 C CA . LEU A 1 134 ? 21.493 15.798 -8.727 1.00 40.03 134 LEU A CA 1
ATOM 1028 C C . LEU A 1 134 ? 22.251 15.551 -10.045 1.00 40.03 134 LEU A C 1
ATOM 1030 O O . LEU A 1 134 ? 21.730 15.875 -11.119 1.00 40.03 134 LEU A O 1
ATOM 1034 N N . PRO A 1 135 ? 23.458 14.960 -9.995 1.00 34.22 135 PRO A N 1
ATOM 1035 C CA . PRO A 1 135 ? 24.257 14.736 -11.185 1.00 34.22 135 PRO A CA 1
ATOM 1036 C C . PRO A 1 135 ? 23.527 13.788 -12.138 1.00 34.22 135 PRO A C 1
ATOM 1038 O O . PRO A 1 135 ? 23.193 12.656 -11.787 1.00 34.22 135 PRO A O 1
ATOM 1041 N N . ARG A 1 136 ? 23.298 14.259 -13.369 1.00 42.12 136 ARG A N 1
ATOM 1042 C CA . ARG A 1 136 ? 22.832 13.442 -14.492 1.00 42.12 136 ARG A CA 1
ATOM 1043 C C . ARG A 1 136 ? 23.908 12.411 -14.828 1.00 42.12 136 ARG A C 1
ATOM 1045 O O . ARG A 1 136 ? 24.796 12.679 -15.632 1.00 42.12 136 ARG A O 1
ATOM 1052 N N . VAL A 1 137 ? 23.823 11.224 -14.238 1.00 36.47 137 VAL A N 1
ATOM 1053 C CA . VAL A 1 137 ? 24.530 10.051 -14.760 1.00 36.47 137 VAL A CA 1
ATOM 1054 C C . VAL A 1 137 ? 23.723 9.551 -15.954 1.00 36.47 137 VAL A C 1
ATOM 1056 O O . VAL A 1 137 ? 22.871 8.677 -15.842 1.00 36.47 137 VAL A O 1
ATOM 1059 N N . SER A 1 138 ? 23.947 10.170 -17.113 1.00 39.38 138 SER A N 1
ATOM 1060 C CA . SER A 1 138 ? 23.423 9.701 -18.393 1.00 39.38 138 SER A CA 1
ATOM 1061 C C . SER A 1 138 ? 24.210 8.468 -18.841 1.00 39.38 138 SER A C 1
ATOM 1063 O O . SER A 1 138 ? 25.043 8.540 -19.745 1.00 39.38 138 SER A O 1
ATOM 1065 N N . ASN A 1 139 ? 23.948 7.317 -18.225 1.00 42.03 139 ASN A N 1
ATOM 1066 C CA . ASN A 1 139 ? 24.156 6.058 -18.928 1.00 42.03 139 ASN A CA 1
ATOM 1067 C C . ASN A 1 139 ? 22.992 5.922 -19.913 1.00 42.03 139 ASN A C 1
ATOM 1069 O O . ASN A 1 139 ? 21.985 5.290 -19.609 1.00 42.03 139 ASN A O 1
ATOM 1073 N N . ASN A 1 140 ? 23.123 6.572 -21.077 1.00 49.03 140 ASN A N 1
ATOM 1074 C CA . ASN A 1 140 ? 22.206 6.478 -22.218 1.00 49.03 140 ASN A CA 1
ATOM 1075 C C . ASN A 1 140 ? 22.284 5.077 -22.838 1.00 49.03 140 ASN A C 1
ATOM 1077 O O . ASN A 1 140 ? 22.696 4.899 -23.982 1.00 49.03 140 ASN A O 1
ATOM 1081 N N . LYS A 1 141 ? 21.946 4.059 -22.053 1.00 65.06 141 LYS A N 1
ATOM 1082 C CA . LYS A 1 141 ? 21.714 2.716 -22.545 1.00 65.06 141 LYS A CA 1
ATOM 1083 C C . LYS A 1 141 ? 20.211 2.570 -22.674 1.00 65.06 141 LYS A C 1
ATOM 1085 O O . LYS A 1 141 ? 19.487 2.710 -21.689 1.00 65.06 141 LYS A O 1
ATOM 1090 N N . SER A 1 142 ? 19.745 2.391 -23.907 1.00 75.81 142 SER A N 1
ATOM 1091 C CA . SER A 1 142 ? 18.326 2.193 -24.179 1.00 75.81 142 SER A CA 1
ATOM 1092 C C . SER A 1 142 ? 17.808 1.023 -23.335 1.00 75.81 142 SER A C 1
ATOM 1094 O O . SER A 1 142 ? 18.494 0.002 -23.250 1.00 75.81 142 SER A O 1
ATOM 1096 N N . PRO A 1 143 ? 16.631 1.151 -22.700 1.00 84.31 143 PRO A N 1
ATOM 1097 C CA . PRO A 1 143 ? 16.080 0.073 -21.889 1.00 84.31 143 PRO A CA 1
ATOM 1098 C C . PRO A 1 143 ? 15.852 -1.171 -22.756 1.00 84.31 143 PRO A C 1
ATOM 1100 O O . PRO A 1 143 ? 15.359 -1.061 -23.880 1.00 84.31 143 PRO A O 1
ATOM 1103 N N . VAL A 1 144 ? 16.187 -2.350 -22.228 1.00 90.25 144 VAL A N 1
ATOM 1104 C CA . VAL A 1 144 ? 15.972 -3.636 -22.907 1.00 90.25 144 VAL A CA 1
ATOM 1105 C C . VAL A 1 144 ? 14.812 -4.366 -22.217 1.00 90.25 144 VAL A C 1
ATOM 1107 O O . VAL A 1 144 ? 15.035 -5.062 -21.224 1.00 90.25 144 VAL A O 1
ATOM 1110 N N . PRO A 1 145 ? 13.561 -4.186 -22.688 1.00 90.12 145 PRO A N 1
ATOM 1111 C CA . PRO A 1 145 ? 12.399 -4.815 -22.074 1.00 90.12 145 PRO A CA 1
ATOM 1112 C C . PRO A 1 145 ? 12.403 -6.328 -22.297 1.00 90.12 145 PRO A C 1
ATOM 1114 O O . PRO A 1 145 ? 12.576 -6.808 -23.418 1.00 90.12 145 PRO A O 1
ATOM 1117 N N . GLY A 1 146 ? 12.197 -7.069 -21.213 1.00 93.75 146 GLY A N 1
ATOM 1118 C CA . GLY A 1 146 ? 11.971 -8.509 -21.216 1.00 93.75 146 GLY A CA 1
ATOM 1119 C C . GLY A 1 146 ? 10.486 -8.851 -21.289 1.00 93.75 146 GLY A C 1
ATOM 1120 O O . GLY A 1 146 ? 9.712 -8.228 -22.020 1.00 93.75 146 GLY A O 1
ATOM 1121 N N . ASN A 1 147 ? 10.072 -9.849 -20.508 1.00 93.56 147 ASN A N 1
ATOM 1122 C CA . ASN A 1 147 ? 8.674 -10.262 -20.453 1.00 93.56 147 ASN A CA 1
ATOM 1123 C C . ASN A 1 147 ? 7.786 -9.165 -19.857 1.00 93.56 147 ASN A C 1
ATOM 1125 O O . ASN A 1 147 ? 8.215 -8.381 -19.009 1.00 93.56 147 ASN A O 1
ATOM 1129 N N . VAL A 1 148 ? 6.519 -9.143 -20.268 1.00 91.75 148 VAL A N 1
ATOM 1130 C CA . VAL A 1 148 ? 5.504 -8.286 -19.649 1.00 91.75 148 VAL A CA 1
ATOM 1131 C C . VAL A 1 148 ? 5.126 -8.863 -18.289 1.00 91.75 148 VAL A C 1
ATOM 1133 O O . VAL A 1 148 ? 4.733 -10.025 -18.208 1.00 91.75 148 VAL A O 1
ATOM 1136 N N . ILE A 1 149 ? 5.183 -8.034 -17.249 1.00 88.44 149 ILE A N 1
ATOM 1137 C CA . ILE A 1 149 ? 4.784 -8.401 -15.882 1.00 88.44 149 ILE A CA 1
ATOM 1138 C C . ILE A 1 149 ? 3.481 -7.734 -15.439 1.00 88.44 149 ILE A C 1
ATOM 1140 O O . ILE A 1 149 ? 2.835 -8.205 -14.511 1.00 88.44 149 ILE A O 1
ATOM 1144 N N . GLY A 1 150 ? 3.070 -6.652 -16.101 1.00 83.88 150 GLY A N 1
ATOM 1145 C CA . GLY A 1 150 ? 1.839 -5.949 -15.764 1.00 83.88 150 GLY A CA 1
ATOM 1146 C C . GLY A 1 150 ? 1.436 -4.942 -16.830 1.00 83.88 150 GLY A C 1
ATOM 1147 O O . GLY A 1 150 ? 2.258 -4.486 -17.627 1.00 83.88 150 GLY A O 1
ATOM 1148 N N . LYS A 1 151 ? 0.150 -4.595 -16.860 1.00 83.44 151 LYS A N 1
ATOM 1149 C CA . LYS A 1 151 ? -0.415 -3.584 -17.760 1.00 83.44 151 LYS A CA 1
ATOM 1150 C C . LYS A 1 151 ? -1.394 -2.716 -16.980 1.00 83.44 151 LYS A C 1
ATOM 1152 O O . LYS A 1 151 ? -2.276 -3.249 -16.317 1.00 83.44 151 LYS A O 1
ATOM 1157 N N . GLY A 1 152 ? -1.240 -1.403 -17.089 1.00 78.06 152 GLY A N 1
ATOM 1158 C CA . GLY A 1 152 ? -2.186 -0.409 -16.588 1.00 78.06 152 GLY A CA 1
ATOM 1159 C C . GLY A 1 152 ? -2.730 0.452 -17.727 1.00 78.06 152 GLY A C 1
ATOM 1160 O O . GLY A 1 152 ? -2.3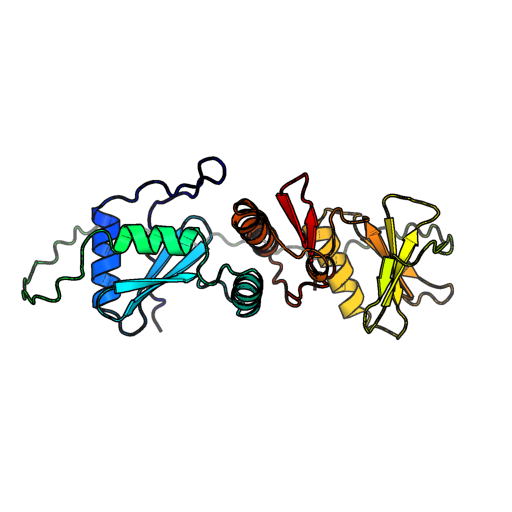77 0.256 -18.890 1.00 78.06 152 GLY A O 1
ATOM 1161 N N . GLY A 1 153 ? -3.572 1.434 -17.395 1.00 78.81 153 GLY A N 1
ATOM 1162 C CA . GLY A 1 153 ? -4.155 2.341 -18.394 1.00 78.81 153 GLY A CA 1
ATOM 1163 C C . GLY A 1 153 ? -3.112 3.181 -19.142 1.00 78.81 153 GLY A C 1
ATOM 1164 O O . GLY A 1 153 ? -3.237 3.385 -20.347 1.00 78.81 153 GLY A O 1
ATOM 1165 N N . ASN A 1 154 ? -2.051 3.597 -18.444 1.00 85.31 154 ASN A N 1
ATOM 1166 C CA . ASN A 1 154 ? -1.069 4.558 -18.964 1.00 85.31 154 ASN A CA 1
ATOM 1167 C C . ASN A 1 154 ? 0.311 3.943 -19.245 1.00 85.31 154 ASN A C 1
ATOM 1169 O O . ASN A 1 154 ? 1.197 4.626 -19.762 1.00 85.31 154 ASN A O 1
ATOM 1173 N N . ALA A 1 155 ? 0.529 2.679 -18.872 1.00 90.00 155 ALA A N 1
ATOM 1174 C CA . ALA A 1 155 ? 1.839 2.048 -18.960 1.00 90.00 155 ALA A CA 1
ATOM 1175 C C . ALA A 1 155 ? 1.769 0.525 -19.084 1.00 90.00 155 ALA A C 1
ATOM 1177 O O . ALA A 1 155 ? 0.844 -0.125 -18.592 1.00 90.00 155 ALA A O 1
ATOM 1178 N N . VAL A 1 156 ? 2.815 -0.047 -19.676 1.00 91.88 156 VAL A N 1
ATOM 1179 C CA . VAL A 1 156 ? 3.107 -1.482 -19.617 1.00 91.88 156 VAL A CA 1
ATOM 1180 C C . VAL A 1 156 ? 4.399 -1.673 -18.840 1.00 91.88 156 VAL A C 1
ATOM 1182 O O . VAL A 1 156 ? 5.376 -0.960 -19.069 1.00 91.88 156 VAL A O 1
ATOM 1185 N N . VAL A 1 157 ? 4.397 -2.627 -17.914 1.00 93.44 157 VAL A N 1
ATOM 1186 C CA . VAL A 1 157 ? 5.550 -2.938 -17.076 1.00 93.44 157 VAL A CA 1
ATOM 1187 C C . VAL A 1 157 ? 6.228 -4.199 -17.600 1.00 93.44 157 VAL A C 1
ATOM 1189 O O . VAL A 1 157 ? 5.577 -5.232 -17.783 1.00 93.44 157 VAL A O 1
ATOM 1192 N N . TYR A 1 158 ? 7.534 -4.105 -17.824 1.00 95.00 158 TYR A N 1
ATOM 1193 C CA . TYR A 1 158 ? 8.386 -5.183 -18.317 1.00 95.00 158 TYR A CA 1
ATOM 1194 C C . TYR A 1 158 ? 9.463 -5.534 -17.296 1.00 95.00 158 TYR A C 1
ATOM 1196 O O . TYR A 1 158 ? 9.853 -4.703 -16.475 1.00 95.00 158 TYR A O 1
ATOM 1204 N N . GLU A 1 159 ? 9.991 -6.747 -17.376 1.00 94.75 159 GLU A N 1
ATOM 1205 C CA . GLU A 1 159 ? 11.275 -7.062 -16.752 1.00 94.75 159 GLU A CA 1
ATOM 1206 C C . GLU A 1 159 ? 12.394 -6.233 -17.394 1.00 94.75 159 GLU A C 1
ATOM 1208 O O . GLU A 1 159 ? 12.359 -5.972 -18.599 1.00 94.75 159 GLU A O 1
ATOM 1213 N N . ASP A 1 160 ? 13.391 -5.834 -16.606 1.00 95.19 160 ASP A N 1
ATOM 1214 C CA . ASP A 1 160 ? 14.636 -5.309 -17.160 1.00 95.19 160 ASP A CA 1
ATOM 1215 C C . ASP A 1 160 ? 15.590 -6.480 -17.443 1.00 95.19 160 ASP A C 1
ATOM 1217 O O . ASP A 1 160 ? 16.004 -7.196 -16.529 1.00 95.19 160 ASP A O 1
ATOM 1221 N N . MET A 1 161 ? 15.918 -6.706 -18.717 1.00 93.88 161 MET A N 1
ATOM 1222 C CA . MET A 1 161 ? 16.819 -7.794 -19.121 1.00 93.88 161 MET A CA 1
ATOM 1223 C C . MET A 1 161 ? 18.266 -7.558 -18.683 1.00 93.88 161 MET A C 1
ATOM 1225 O O . MET A 1 161 ? 19.052 -8.504 -18.635 1.00 93.88 161 MET A O 1
ATOM 1229 N N . GLU A 1 162 ? 18.635 -6.311 -18.388 1.00 93.25 162 GLU A N 1
ATOM 1230 C CA . GLU A 1 162 ? 19.986 -5.960 -17.953 1.00 93.25 162 GLU A CA 1
ATOM 1231 C C . GLU A 1 162 ? 20.150 -6.062 -16.434 1.00 93.25 162 GLU A C 1
ATOM 1233 O O . GLU A 1 162 ? 21.260 -6.281 -15.949 1.00 93.25 162 GLU A O 1
ATOM 1238 N N . ASP A 1 163 ? 19.050 -5.937 -15.689 1.00 92.81 163 ASP A N 1
ATOM 1239 C CA . ASP A 1 163 ? 19.033 -6.010 -14.233 1.00 92.81 163 ASP A CA 1
ATOM 1240 C C . ASP A 1 163 ? 17.768 -6.718 -13.734 1.00 92.81 163 ASP A C 1
ATOM 1242 O O . ASP A 1 163 ? 16.689 -6.140 -13.617 1.00 92.81 163 ASP A O 1
ATOM 1246 N N . THR A 1 164 ? 17.924 -7.984 -13.345 1.00 92.94 164 THR A N 1
ATOM 1247 C CA . THR A 1 164 ? 16.818 -8.815 -12.837 1.00 92.94 164 THR A CA 1
ATOM 1248 C C . THR A 1 164 ? 16.131 -8.262 -11.579 1.00 92.94 164 THR A C 1
ATOM 1250 O O . THR A 1 164 ? 15.012 -8.683 -11.263 1.00 92.94 164 THR A O 1
ATOM 1253 N N . THR A 1 165 ? 16.772 -7.322 -10.871 1.00 94.62 165 THR A N 1
ATOM 1254 C CA . THR A 1 165 ? 16.229 -6.640 -9.687 1.00 94.62 165 THR A CA 1
ATOM 1255 C C . THR A 1 165 ? 15.385 -5.417 -10.038 1.00 94.62 165 THR A C 1
ATOM 1257 O O . THR A 1 165 ? 14.786 -4.811 -9.147 1.00 94.62 165 THR A O 1
ATOM 1260 N N . LYS A 1 166 ? 15.299 -5.058 -11.322 1.00 95.62 166 LYS A N 1
ATOM 1261 C CA . LYS A 1 166 ? 14.569 -3.898 -11.827 1.00 95.62 166 LYS A CA 1
ATOM 1262 C C . LYS A 1 166 ? 13.443 -4.305 -12.774 1.00 95.62 166 LYS A C 1
ATOM 1264 O O . LYS A 1 166 ? 13.368 -5.422 -13.293 1.00 95.62 166 LYS A O 1
ATOM 1269 N N . VAL A 1 167 ? 12.534 -3.362 -12.966 1.00 96.00 167 VAL A N 1
ATOM 1270 C CA . VAL A 1 167 ? 11.431 -3.412 -13.921 1.00 96.00 167 VAL A CA 1
ATOM 1271 C C . VAL A 1 167 ? 11.333 -2.076 -14.645 1.00 96.00 167 VAL A C 1
ATOM 1273 O O . VAL A 1 167 ? 11.777 -1.040 -14.144 1.00 96.00 167 VAL A O 1
ATOM 1276 N N . LEU A 1 168 ? 10.734 -2.108 -15.828 1.00 96.31 168 LEU A N 1
ATOM 1277 C CA . LEU A 1 168 ? 10.598 -0.974 -16.730 1.00 96.31 168 LEU A CA 1
ATOM 1278 C C . LEU A 1 168 ? 9.110 -0.669 -16.915 1.00 96.31 168 LEU A C 1
ATOM 1280 O O . LEU A 1 168 ? 8.424 -1.381 -17.646 1.00 96.31 168 LEU A O 1
ATOM 1284 N N . LYS A 1 169 ? 8.595 0.379 -16.262 1.00 95.31 169 LYS A N 1
ATOM 1285 C CA . LYS A 1 169 ? 7.249 0.921 -16.519 1.00 95.31 169 LYS A CA 1
ATOM 1286 C C . LYS A 1 169 ? 7.353 1.875 -17.700 1.00 95.31 169 LYS A C 1
ATOM 1288 O O . LYS A 1 169 ? 7.785 3.013 -17.548 1.00 95.31 169 LYS A O 1
ATOM 1293 N N . MET A 1 170 ? 7.000 1.388 -18.884 1.00 95.12 170 MET A N 1
ATOM 1294 C CA . MET A 1 170 ? 7.064 2.152 -20.129 1.00 95.12 170 MET A CA 1
ATOM 1295 C C . MET A 1 170 ? 5.704 2.783 -20.405 1.00 95.12 170 MET A C 1
ATOM 1297 O O . MET A 1 170 ? 4.696 2.073 -20.485 1.00 95.12 170 MET A O 1
ATOM 1301 N N . PHE A 1 171 ? 5.669 4.107 -20.548 1.00 94.19 171 PHE A N 1
ATOM 1302 C CA . PHE A 1 171 ? 4.424 4.832 -20.775 1.00 94.19 171 PHE A CA 1
ATOM 1303 C C . PHE A 1 171 ? 3.912 4.600 -22.198 1.00 94.19 171 PHE A C 1
ATOM 1305 O O . PHE A 1 171 ? 4.666 4.674 -23.168 1.00 94.19 171 PHE A O 1
ATOM 1312 N N . THR A 1 172 ? 2.618 4.316 -22.329 1.00 90.88 172 THR A N 1
ATOM 1313 C CA . THR A 1 172 ? 1.947 4.131 -23.628 1.00 90.88 172 THR A CA 1
ATOM 1314 C C . THR A 1 172 ? 1.351 5.431 -24.161 1.00 90.88 172 THR A C 1
ATOM 1316 O O . THR A 1 172 ? 1.099 5.551 -25.358 1.00 90.88 172 THR A O 1
ATOM 1319 N N . ILE A 1 173 ? 1.154 6.407 -23.275 1.00 89.06 173 ILE A N 1
ATOM 1320 C CA . ILE A 1 173 ? 0.686 7.759 -23.570 1.00 89.06 173 ILE A CA 1
ATOM 1321 C C . ILE A 1 173 ? 1.605 8.776 -22.888 1.00 89.06 173 ILE A C 1
ATOM 1323 O O . ILE A 1 173 ? 2.258 8.465 -21.894 1.00 89.06 173 ILE A O 1
ATOM 1327 N N . SER A 1 174 ? 1.664 10.004 -23.402 1.00 86.75 174 SER A N 1
ATOM 1328 C CA . SER A 1 174 ? 2.438 11.071 -22.759 1.00 86.75 174 SER A CA 1
ATOM 1329 C C . SER A 1 174 ? 1.928 11.336 -21.338 1.00 86.75 174 SER A C 1
ATOM 1331 O O . SER A 1 174 ? 0.722 11.386 -21.109 1.00 86.75 174 SER A O 1
ATOM 1333 N N . GLN A 1 175 ? 2.850 11.496 -20.391 1.00 88.00 175 GLN A N 1
ATOM 1334 C CA . GLN A 1 175 ? 2.565 11.850 -18.997 1.00 88.00 175 GLN A CA 1
ATOM 1335 C C . GLN A 1 175 ? 3.107 13.251 -18.709 1.00 88.00 175 GLN A C 1
ATOM 1337 O O . GLN A 1 175 ? 4.072 13.685 -19.350 1.00 88.00 175 GLN A O 1
ATOM 1342 N N . SER A 1 176 ? 2.509 13.968 -17.757 1.00 88.50 176 SER A N 1
ATOM 1343 C CA . SER A 1 176 ? 3.048 15.268 -17.361 1.00 88.50 176 SER A CA 1
ATOM 1344 C C . SER A 1 176 ? 4.373 15.098 -16.608 1.00 88.50 176 SER A C 1
ATOM 1346 O O . SER A 1 176 ? 4.616 14.097 -15.928 1.00 88.50 176 SER A O 1
ATOM 1348 N N . HIS A 1 177 ? 5.260 16.091 -16.713 1.00 87.56 177 HIS A N 1
ATOM 1349 C CA . HIS A 1 177 ? 6.533 16.050 -15.992 1.00 87.56 177 HIS A CA 1
ATOM 1350 C C . HIS A 1 177 ? 6.325 15.994 -14.473 1.00 87.56 177 HIS A C 1
ATOM 1352 O O . HIS A 1 177 ? 7.098 15.340 -13.772 1.00 87.56 177 HIS A O 1
ATOM 1358 N N . GLU A 1 178 ? 5.300 16.677 -13.966 1.00 88.88 178 GLU A N 1
ATOM 1359 C CA . GLU A 1 178 ? 4.992 16.747 -12.538 1.00 88.88 178 GLU A CA 1
ATOM 1360 C C . GLU A 1 178 ? 4.535 15.396 -11.989 1.00 88.88 178 GLU A C 1
ATOM 1362 O O . GLU A 1 178 ? 5.083 14.953 -10.979 1.00 88.88 178 GLU A O 1
ATOM 1367 N N . GLU A 1 179 ? 3.636 14.696 -12.689 1.00 88.62 179 GLU A N 1
ATOM 1368 C CA . GLU A 1 179 ? 3.163 13.361 -12.294 1.00 88.62 179 GLU A CA 1
ATOM 1369 C C . GLU A 1 179 ? 4.325 12.372 -12.196 1.00 88.62 179 GLU A C 1
ATOM 1371 O O . GLU A 1 179 ? 4.549 11.777 -11.143 1.00 88.62 179 GLU A O 1
ATOM 1376 N N . VAL A 1 180 ? 5.145 12.276 -13.249 1.00 91.62 180 VAL A N 1
ATOM 1377 C CA . VAL A 1 180 ? 6.278 11.339 -13.264 1.00 91.62 180 VAL A CA 1
ATOM 1378 C C . VAL A 1 180 ? 7.333 11.712 -12.218 1.00 91.62 180 VAL A C 1
ATOM 1380 O O . VAL A 1 180 ? 8.012 10.850 -11.661 1.00 91.62 180 VAL A O 1
ATOM 1383 N N . THR A 1 181 ? 7.501 13.005 -11.929 1.00 92.56 181 THR A N 1
ATOM 1384 C CA . THR A 1 181 ? 8.398 13.454 -10.855 1.00 92.56 181 THR A CA 1
ATOM 1385 C C . THR A 1 181 ? 7.868 13.067 -9.482 1.00 92.56 181 THR A C 1
ATOM 1387 O O . THR A 1 181 ? 8.656 12.601 -8.658 1.00 92.56 181 THR A O 1
ATOM 1390 N N . SER A 1 182 ? 6.567 13.249 -9.233 1.00 90.94 182 SER A N 1
ATOM 1391 C CA . SER A 1 182 ? 5.952 12.867 -7.960 1.00 90.94 182 SER A CA 1
ATOM 1392 C C . SER A 1 182 ? 6.043 11.362 -7.751 1.00 90.94 182 SER A C 1
ATOM 1394 O O . SER A 1 182 ? 6.521 10.945 -6.701 1.00 90.94 182 SER A O 1
ATOM 1396 N N . GLU A 1 183 ? 5.720 10.559 -8.769 1.00 92.56 183 GLU A N 1
ATOM 1397 C CA . GLU A 1 183 ? 5.766 9.095 -8.689 1.00 92.56 183 GLU A CA 1
ATOM 1398 C C . GLU A 1 183 ? 7.179 8.590 -8.343 1.00 92.56 183 GLU A C 1
ATOM 1400 O O . GLU A 1 183 ? 7.377 7.872 -7.361 1.00 92.56 183 GLU A O 1
ATOM 1405 N N . VAL A 1 184 ? 8.206 9.047 -9.071 1.00 94.75 184 VAL A N 1
ATOM 1406 C CA . VAL A 1 184 ? 9.605 8.669 -8.795 1.00 94.75 184 VAL A CA 1
ATOM 1407 C C . VAL A 1 184 ? 10.051 9.128 -7.404 1.00 94.75 184 VAL A C 1
ATOM 1409 O O . VAL A 1 184 ? 10.767 8.402 -6.707 1.00 94.75 184 VAL A O 1
ATOM 1412 N N . ARG A 1 185 ? 9.643 10.327 -6.972 1.00 94.62 185 ARG A N 1
ATOM 1413 C CA . ARG A 1 185 ? 9.964 10.846 -5.636 1.00 94.62 185 ARG A CA 1
ATOM 1414 C C . ARG A 1 185 ? 9.319 9.992 -4.547 1.00 94.62 185 ARG A C 1
ATOM 1416 O O . ARG A 1 185 ? 10.026 9.565 -3.638 1.00 94.62 185 ARG A O 1
ATOM 1423 N N . CYS A 1 186 ? 8.022 9.715 -4.645 1.00 93.00 186 CYS A N 1
ATOM 1424 C CA . CYS A 1 186 ? 7.268 8.929 -3.671 1.00 93.00 186 CYS A CA 1
ATOM 1425 C C . CYS A 1 186 ? 7.783 7.485 -3.591 1.00 93.00 186 CYS A C 1
ATOM 1427 O O . CYS A 1 186 ? 7.977 6.960 -2.491 1.00 93.00 186 CYS A O 1
ATOM 1429 N N . PHE A 1 187 ? 8.120 6.875 -4.731 1.00 95.44 187 PHE A N 1
ATOM 1430 C CA . PHE A 1 187 ? 8.717 5.540 -4.772 1.00 95.44 187 PHE A CA 1
ATOM 1431 C C . PHE A 1 187 ? 10.086 5.496 -4.080 1.00 95.44 187 PHE A C 1
ATOM 1433 O O . PHE A 1 187 ? 10.330 4.636 -3.233 1.00 95.44 187 PHE A O 1
ATOM 1440 N N . ASN A 1 188 ? 10.968 6.458 -4.370 1.00 95.12 188 ASN A N 1
ATOM 1441 C CA . ASN A 1 188 ? 12.262 6.582 -3.691 1.00 95.12 188 ASN A CA 1
ATOM 1442 C C . ASN A 1 188 ? 12.112 6.897 -2.200 1.00 95.12 188 ASN A C 1
ATOM 1444 O O . ASN A 1 188 ? 12.877 6.413 -1.370 1.00 95.12 188 ASN A O 1
ATOM 1448 N N . GLN A 1 189 ? 11.113 7.686 -1.827 1.00 94.12 189 GLN A N 1
ATOM 1449 C CA . GLN A 1 189 ? 10.842 7.990 -0.432 1.00 94.12 189 GLN A CA 1
ATOM 1450 C C . GLN A 1 189 ? 10.391 6.734 0.315 1.00 94.12 189 GLN A C 1
ATOM 1452 O O . GLN A 1 189 ? 10.889 6.472 1.412 1.00 94.12 189 GLN A O 1
ATOM 1457 N N . TYR A 1 190 ? 9.520 5.910 -0.277 1.00 94.00 190 TYR A N 1
ATOM 1458 C CA . TYR A 1 190 ? 9.014 4.684 0.340 1.00 94.00 190 TYR A CA 1
ATOM 1459 C C . TYR A 1 190 ? 10.030 3.530 0.348 1.00 94.00 190 TYR A C 1
ATOM 1461 O O . TYR A 1 190 ? 10.249 2.946 1.412 1.00 94.00 190 TYR A O 1
ATOM 1469 N N . TYR A 1 191 ? 10.699 3.239 -0.767 1.00 95.12 191 TYR A N 1
ATOM 1470 C CA . TYR A 1 191 ? 11.621 2.098 -0.890 1.00 95.12 191 TYR A CA 1
ATOM 1471 C C . TYR A 1 191 ? 13.100 2.443 -0.652 1.00 95.12 191 TYR A C 1
ATOM 1473 O O . TYR A 1 191 ? 13.911 1.543 -0.450 1.00 95.12 191 TYR A O 1
ATOM 1481 N N . GLY A 1 192 ? 13.448 3.730 -0.593 1.00 94.56 192 GLY A N 1
ATOM 1482 C CA . GLY A 1 192 ? 14.815 4.221 -0.404 1.00 94.56 192 GLY A CA 1
ATOM 1483 C C . GLY A 1 192 ? 15.373 4.900 -1.658 1.00 94.56 192 GLY A C 1
ATOM 1484 O O . GLY A 1 192 ? 14.928 4.639 -2.776 1.00 94.56 192 GLY A O 1
ATOM 1485 N N . SER A 1 193 ? 16.351 5.789 -1.474 1.00 94.62 193 SER A N 1
ATOM 1486 C CA . SER A 1 193 ? 16.978 6.532 -2.577 1.00 94.62 193 SER A CA 1
ATOM 1487 C C . SER A 1 193 ? 17.569 5.590 -3.636 1.00 94.62 193 SER A C 1
ATOM 1489 O O . SER A 1 193 ? 18.212 4.602 -3.288 1.00 94.62 193 SER A O 1
ATOM 1491 N N . GLY A 1 194 ? 17.351 5.889 -4.922 1.00 93.44 194 GLY A N 1
ATOM 1492 C CA . GLY A 1 194 ? 17.808 5.062 -6.051 1.00 93.44 194 GLY A CA 1
ATOM 1493 C C . GLY A 1 194 ? 16.915 3.854 -6.374 1.00 93.44 194 GLY A C 1
ATOM 1494 O O . GLY A 1 194 ? 17.255 3.033 -7.231 1.00 93.44 194 GLY A O 1
ATOM 1495 N N . SER A 1 195 ? 15.760 3.731 -5.715 1.00 96.06 195 SER A N 1
ATOM 1496 C CA . SER A 1 195 ? 14.772 2.689 -6.009 1.00 96.06 195 SER A CA 1
ATOM 1497 C C . SER A 1 195 ? 14.026 2.920 -7.321 1.00 96.06 195 SER A C 1
ATOM 1499 O O . SER A 1 195 ? 13.578 1.945 -7.918 1.00 96.06 195 SER A O 1
ATOM 1501 N N . ALA A 1 196 ? 13.906 4.167 -7.781 1.00 96.94 196 ALA A N 1
ATOM 1502 C CA . ALA A 1 196 ? 13.302 4.530 -9.059 1.00 96.94 196 ALA A CA 1
ATOM 1503 C C . ALA A 1 196 ? 14.051 5.678 -9.748 1.00 96.94 196 ALA A C 1
ATOM 1505 O O . ALA A 1 196 ? 14.528 6.610 -9.097 1.00 96.94 196 ALA A O 1
ATOM 1506 N N . GLU A 1 197 ? 14.089 5.636 -11.076 1.00 95.88 197 GLU A N 1
ATOM 1507 C CA . GLU A 1 197 ? 14.672 6.659 -11.938 1.00 95.88 197 GLU A CA 1
ATOM 1508 C C . GLU A 1 197 ? 13.873 6.816 -13.238 1.00 95.88 197 GLU A C 1
ATOM 1510 O O . GLU A 1 197 ? 13.227 5.886 -13.723 1.00 95.88 197 GLU A O 1
ATOM 1515 N N . LYS A 1 198 ? 13.904 8.020 -13.812 1.00 95.62 198 LYS A N 1
ATOM 1516 C CA . LYS A 1 198 ? 13.225 8.323 -15.076 1.00 95.62 198 LYS A CA 1
ATOM 1517 C C . LYS A 1 198 ? 14.029 7.773 -16.251 1.00 95.62 198 LYS A C 1
ATOM 1519 O O . LYS A 1 198 ? 15.245 7.933 -16.296 1.00 95.62 198 LYS A O 1
ATOM 1524 N N . ILE A 1 199 ? 13.332 7.216 -17.233 1.00 94.31 199 ILE A N 1
ATOM 1525 C CA . ILE A 1 199 ? 13.899 6.798 -18.515 1.00 94.31 199 ILE A CA 1
ATOM 1526 C C . ILE A 1 199 ? 13.616 7.895 -19.536 1.00 94.31 199 ILE A C 1
ATOM 1528 O O . ILE A 1 199 ? 12.466 8.306 -19.708 1.00 94.31 199 ILE A O 1
ATOM 1532 N N . TYR A 1 200 ? 14.654 8.340 -20.236 1.00 91.62 200 TYR A N 1
ATOM 1533 C CA . TYR A 1 200 ? 14.562 9.377 -21.259 1.00 91.62 200 TYR A CA 1
ATOM 1534 C C . TYR A 1 200 ? 14.802 8.788 -22.648 1.00 91.62 200 TYR A C 1
ATOM 1536 O O . TYR A 1 200 ? 15.570 7.838 -22.799 1.00 91.62 200 TYR A O 1
ATOM 1544 N N . ASN A 1 201 ? 14.154 9.357 -23.662 1.00 88.31 201 ASN A N 1
ATOM 1545 C CA . ASN A 1 201 ? 14.545 9.135 -25.053 1.00 88.31 201 ASN A CA 1
ATOM 1546 C C . ASN A 1 201 ? 15.639 10.122 -25.490 1.00 88.31 201 ASN A C 1
ATOM 1548 O O . ASN A 1 201 ? 15.991 11.045 -24.755 1.00 88.31 201 ASN A O 1
ATOM 1552 N N . ASP A 1 202 ? 16.122 9.964 -26.722 1.00 88.12 202 ASP A N 1
ATOM 1553 C CA . ASP A 1 202 ? 17.172 10.814 -27.305 1.00 88.12 202 ASP A CA 1
ATOM 1554 C C . ASP A 1 202 ? 16.780 12.300 -27.379 1.00 88.12 202 ASP A C 1
ATOM 1556 O O . ASP A 1 202 ? 17.637 13.179 -27.342 1.00 88.12 202 ASP A O 1
ATOM 1560 N N . ASN A 1 203 ? 15.476 12.590 -27.418 1.00 87.12 203 ASN A N 1
ATOM 1561 C CA . ASN A 1 203 ? 14.938 13.952 -27.418 1.00 87.12 203 ASN A CA 1
ATOM 1562 C C . ASN A 1 203 ? 14.816 14.549 -26.003 1.00 87.12 203 ASN A C 1
ATOM 1564 O O . ASN A 1 203 ? 14.308 15.658 -25.851 1.00 87.12 203 ASN A O 1
ATOM 1568 N N . GLY A 1 204 ? 15.231 13.823 -24.960 1.00 85.94 204 GLY A N 1
ATOM 1569 C CA . GLY A 1 204 ? 15.134 14.252 -23.564 1.00 85.94 204 GLY A CA 1
ATOM 1570 C C . GLY A 1 204 ? 13.724 14.175 -22.969 1.00 85.94 204 GLY A C 1
ATOM 1571 O O . GLY A 1 204 ? 13.507 14.657 -21.858 1.00 85.94 204 GLY A O 1
ATOM 1572 N N . ASN A 1 205 ? 12.766 13.558 -23.665 1.00 88.44 205 ASN A N 1
ATOM 1573 C CA . ASN A 1 205 ? 11.422 13.330 -23.139 1.00 88.44 205 ASN A CA 1
ATOM 1574 C C . ASN A 1 205 ? 11.405 12.083 -22.257 1.00 88.44 205 ASN A C 1
ATOM 1576 O O . ASN A 1 205 ? 12.036 11.074 -22.578 1.00 88.44 205 ASN A O 1
ATOM 1580 N N . VAL A 1 206 ? 10.641 12.137 -21.167 1.00 92.56 206 VAL A N 1
ATOM 1581 C CA . VAL A 1 206 ? 10.457 10.9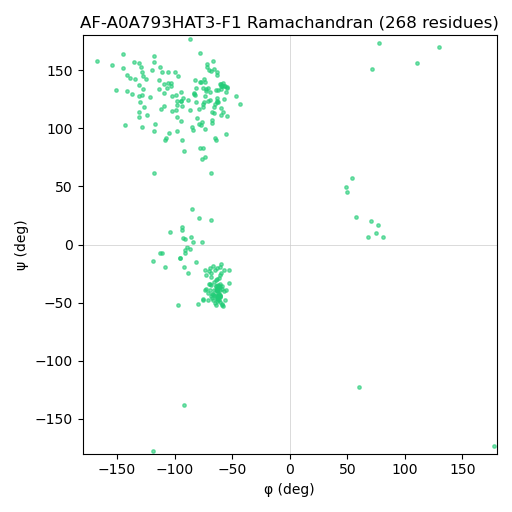86 -20.280 1.00 92.56 206 VAL A CA 1
ATOM 1582 C C . VAL A 1 206 ? 9.533 9.976 -20.955 1.00 92.56 206 VAL A C 1
ATOM 1584 O O . VAL A 1 206 ? 8.405 10.306 -21.313 1.00 92.56 206 VAL A O 1
ATOM 1587 N N . ILE A 1 207 ? 10.015 8.748 -21.129 1.00 93.31 207 ILE A N 1
ATOM 1588 C CA . ILE A 1 207 ? 9.291 7.652 -21.795 1.00 93.31 207 ILE A CA 1
ATOM 1589 C C . ILE A 1 207 ? 8.923 6.509 -20.843 1.00 93.31 207 ILE A C 1
ATOM 1591 O O . ILE A 1 207 ? 8.197 5.591 -21.221 1.00 93.31 207 ILE A O 1
ATOM 1595 N N . GLY A 1 208 ? 9.412 6.553 -19.606 1.00 94.31 208 GLY A N 1
ATOM 1596 C CA . GLY A 1 208 ? 9.113 5.542 -18.605 1.00 94.31 208 GLY A CA 1
ATOM 1597 C C . GLY A 1 208 ? 9.842 5.770 -17.291 1.00 94.31 208 GLY A C 1
ATOM 1598 O O . GLY A 1 208 ? 10.532 6.775 -17.100 1.00 94.31 208 GLY A O 1
ATOM 1599 N N . ILE A 1 209 ? 9.703 4.798 -16.400 1.00 96.00 209 ILE A N 1
ATOM 1600 C CA . ILE A 1 209 ? 10.377 4.726 -15.107 1.00 96.00 209 ILE A CA 1
ATOM 1601 C C . ILE A 1 209 ? 11.048 3.356 -15.005 1.00 96.00 209 ILE A C 1
ATOM 1603 O O . ILE A 1 209 ? 10.401 2.324 -15.197 1.00 96.00 209 ILE A O 1
ATOM 1607 N N . ARG A 1 210 ? 12.340 3.340 -14.673 1.00 96.50 210 ARG A N 1
ATOM 1608 C CA . ARG A 1 210 ? 13.036 2.136 -14.217 1.00 96.50 210 ARG A CA 1
ATOM 1609 C C . ARG A 1 210 ? 12.958 2.114 -12.699 1.00 96.50 210 ARG A C 1
ATOM 1611 O O . ARG A 1 210 ? 13.342 3.083 -12.051 1.00 96.50 210 ARG A O 1
ATOM 1618 N N . MET A 1 211 ? 12.478 1.023 -12.120 1.00 96.31 211 MET A N 1
ATOM 1619 C CA . MET A 1 211 ? 12.301 0.918 -10.670 1.00 96.31 211 MET A CA 1
ATOM 1620 C C . MET A 1 211 ? 12.570 -0.488 -10.148 1.00 96.31 211 MET A C 1
ATOM 1622 O O . MET A 1 211 ? 12.642 -1.437 -10.922 1.00 96.31 211 MET A O 1
ATOM 1626 N N . ASN A 1 212 ? 12.760 -0.621 -8.836 1.00 96.56 212 ASN A N 1
ATOM 1627 C CA . ASN A 1 212 ? 12.955 -1.915 -8.184 1.00 96.56 212 ASN A CA 1
ATOM 1628 C C . ASN A 1 212 ? 11.788 -2.861 -8.482 1.00 96.56 212 ASN A C 1
ATOM 1630 O O . ASN A 1 212 ? 10.620 -2.485 -8.377 1.00 96.56 212 ASN A O 1
ATOM 1634 N N . LYS A 1 213 ? 12.117 -4.116 -8.786 1.00 95.06 213 LYS A N 1
ATOM 1635 C CA . LYS A 1 213 ? 11.162 -5.218 -8.800 1.00 95.06 213 LYS A CA 1
ATOM 1636 C C . LYS A 1 213 ? 10.689 -5.439 -7.365 1.00 95.06 213 LYS A C 1
ATOM 1638 O O . LYS A 1 213 ? 11.470 -5.817 -6.492 1.00 95.06 213 LYS A O 1
ATOM 1643 N N . ILE A 1 214 ? 9.417 -5.157 -7.118 1.00 94.94 214 ILE A N 1
ATOM 1644 C CA . ILE A 1 214 ? 8.814 -5.305 -5.796 1.00 94.94 214 ILE A CA 1
ATOM 1645 C C . ILE A 1 214 ? 8.425 -6.766 -5.576 1.00 94.94 214 ILE A C 1
ATOM 1647 O O . ILE A 1 214 ? 7.855 -7.408 -6.455 1.00 94.94 214 ILE A O 1
ATOM 1651 N N . ASN A 1 215 ? 8.748 -7.295 -4.396 1.00 92.44 215 ASN A N 1
ATOM 1652 C CA . ASN A 1 215 ? 8.393 -8.661 -4.027 1.00 92.44 215 ASN A CA 1
ATOM 1653 C C . ASN A 1 215 ? 6.901 -8.771 -3.700 1.00 92.44 215 ASN A C 1
ATOM 1655 O O . ASN A 1 215 ? 6.336 -7.907 -3.023 1.00 92.44 215 ASN A O 1
ATOM 1659 N N . GLY A 1 216 ? 6.311 -9.893 -4.097 1.00 92.44 216 GLY A N 1
ATOM 1660 C CA . GLY A 1 216 ? 4.951 -10.274 -3.747 1.00 92.44 216 GLY A CA 1
ATOM 1661 C C . GLY A 1 216 ? 4.128 -10.681 -4.961 1.00 92.44 216 GLY A C 1
ATOM 1662 O O . GLY A 1 216 ? 4.538 -10.519 -6.107 1.00 92.44 216 GLY A O 1
ATOM 1663 N N . GLU A 1 217 ? 2.961 -11.234 -4.674 1.00 90.50 217 GLU A N 1
ATOM 1664 C CA . GLU A 1 217 ? 1.936 -11.580 -5.657 1.00 90.50 217 GLU A CA 1
ATOM 1665 C C . GLU A 1 217 ? 0.861 -10.486 -5.656 1.00 90.50 217 GLU A C 1
ATOM 1667 O O . GLU A 1 217 ? 0.633 -9.858 -4.616 1.00 90.50 217 GLU A O 1
ATOM 1672 N N . SER A 1 218 ? 0.226 -10.220 -6.803 1.00 89.50 218 SER A N 1
ATOM 1673 C CA . SER A 1 218 ? -0.843 -9.220 -6.871 1.00 89.50 218 SER A CA 1
ATOM 1674 C C . SER A 1 218 ? -1.973 -9.602 -5.933 1.00 89.50 218 SER A C 1
ATOM 1676 O O . SER A 1 218 ? -2.415 -10.749 -5.910 1.00 89.50 218 SER A O 1
ATOM 1678 N N . LEU A 1 219 ? -2.459 -8.631 -5.162 1.00 89.38 219 LEU A N 1
ATOM 1679 C CA . LEU A 1 219 ? -3.552 -8.867 -4.234 1.00 89.38 219 LEU A CA 1
ATOM 1680 C C . LEU A 1 219 ? -4.836 -9.316 -4.947 1.00 89.38 219 LEU A C 1
ATOM 1682 O O . LEU A 1 219 ? -5.593 -10.094 -4.377 1.00 89.38 219 LEU A O 1
ATOM 1686 N N . LEU A 1 220 ? -5.027 -8.894 -6.201 1.00 85.25 220 LEU A N 1
ATOM 1687 C CA . LEU A 1 220 ? -6.134 -9.331 -7.052 1.00 85.25 220 LEU A CA 1
ATOM 1688 C C . LEU A 1 220 ? -6.125 -10.852 -7.301 1.00 85.25 220 LEU A C 1
ATOM 1690 O O . LEU A 1 220 ? -7.183 -11.472 -7.396 1.00 85.25 220 LEU A O 1
ATOM 1694 N N . ASP A 1 221 ? -4.936 -11.449 -7.389 1.00 86.88 221 ASP A N 1
ATOM 1695 C CA . ASP A 1 221 ? -4.751 -12.866 -7.713 1.00 86.88 221 ASP A CA 1
ATOM 1696 C C . ASP A 1 221 ? -4.714 -13.757 -6.459 1.00 86.88 221 ASP A C 1
ATOM 1698 O O . ASP A 1 221 ? -4.669 -14.985 -6.558 1.00 86.88 221 ASP A O 1
ATOM 1702 N N . ILE A 1 222 ? -4.756 -13.161 -5.260 1.00 88.50 222 ILE A N 1
ATOM 1703 C CA . ILE A 1 222 ? -4.710 -13.885 -3.990 1.00 88.50 222 ILE A CA 1
ATOM 1704 C C . ILE A 1 222 ? -6.139 -14.129 -3.486 1.00 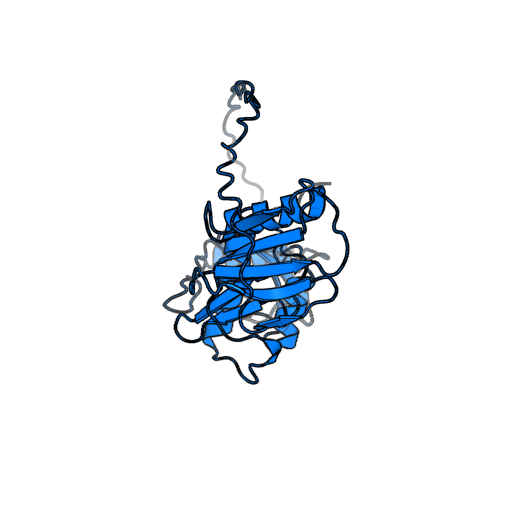88.50 222 ILE A C 1
ATOM 1706 O O . ILE A 1 222 ? -6.763 -13.226 -2.932 1.00 88.50 222 ILE A O 1
ATOM 1710 N N . PRO A 1 223 ? -6.661 -15.367 -3.563 1.00 85.12 223 PRO A N 1
ATOM 1711 C CA . PRO A 1 223 ? -8.042 -15.647 -3.169 1.00 85.12 223 PRO A CA 1
ATOM 1712 C C . PRO A 1 223 ? -8.254 -15.635 -1.650 1.00 85.12 223 PRO A C 1
ATOM 1714 O O . PRO A 1 223 ? -9.382 -15.509 -1.181 1.00 85.12 223 PRO A O 1
ATOM 1717 N N . SER A 1 224 ? -7.192 -15.834 -0.864 1.00 87.94 224 SER A N 1
ATOM 1718 C CA . SER A 1 224 ? -7.276 -15.905 0.594 1.00 87.94 224 SER A CA 1
ATOM 1719 C C . SER A 1 224 ? -5.984 -15.429 1.241 1.00 87.94 224 SER A C 1
ATOM 1721 O O . SER A 1 224 ? -4.894 -15.887 0.895 1.00 87.94 224 SER A O 1
ATOM 1723 N N . LEU A 1 225 ? -6.125 -14.577 2.253 1.00 90.44 225 LEU A N 1
ATOM 1724 C CA . LEU A 1 225 ? -5.027 -14.066 3.066 1.00 90.44 225 LEU A CA 1
ATOM 1725 C C . LEU A 1 225 ? -5.005 -14.719 4.453 1.00 90.44 225 LEU A C 1
ATOM 1727 O O . LEU A 1 225 ? -6.060 -15.052 5.000 1.00 90.44 225 LEU A O 1
ATOM 1731 N N . PRO A 1 226 ? -3.822 -14.887 5.065 1.00 88.62 226 PRO A N 1
ATOM 1732 C CA . PRO A 1 226 ? -3.730 -15.361 6.438 1.00 88.62 226 PRO A CA 1
ATOM 1733 C C . PRO A 1 226 ? -4.179 -14.273 7.427 1.00 88.62 226 PRO A C 1
ATOM 1735 O O . PRO A 1 226 ? -4.045 -13.081 7.169 1.00 88.62 226 PRO A O 1
ATOM 1738 N N . ALA A 1 227 ? -4.627 -14.663 8.623 1.00 82.19 227 ALA A N 1
ATOM 1739 C CA . ALA A 1 227 ? -5.117 -13.718 9.638 1.00 82.19 227 ALA A CA 1
ATOM 1740 C C . ALA A 1 227 ? -4.075 -12.680 10.113 1.00 82.19 227 ALA A C 1
ATOM 1742 O O . ALA A 1 227 ? -4.439 -11.666 10.699 1.00 82.19 227 ALA A O 1
ATOM 1743 N N . GLN A 1 228 ? -2.782 -12.943 9.905 1.00 81.31 228 GLN A N 1
ATOM 1744 C CA . GLN A 1 228 ? -1.681 -12.024 10.224 1.00 81.31 228 GLN A CA 1
ATOM 1745 C C . GLN A 1 228 ? -1.447 -10.943 9.152 1.00 81.31 228 GLN A C 1
ATOM 1747 O O . GLN A 1 228 ? -0.776 -9.947 9.424 1.00 81.31 228 GLN A O 1
ATOM 1752 N N . ALA A 1 229 ? -2.009 -11.112 7.950 1.00 88.12 229 ALA A N 1
ATOM 1753 C CA . ALA A 1 229 ? -1.932 -10.122 6.877 1.00 88.12 229 ALA A CA 1
ATOM 1754 C C . ALA A 1 229 ? -2.737 -8.855 7.217 1.00 88.12 229 ALA A C 1
ATOM 1756 O O . ALA A 1 229 ? -2.393 -7.758 6.788 1.00 88.12 229 ALA A O 1
ATOM 1757 N N . GLU A 1 230 ? -3.744 -8.974 8.082 1.00 85.00 230 GLU A N 1
ATOM 1758 C CA . GLU A 1 230 ? -4.480 -7.825 8.605 1.00 85.00 230 GLU A CA 1
ATOM 1759 C C . GLU A 1 230 ? -3.543 -6.805 9.272 1.00 85.00 230 GLU A C 1
ATOM 1761 O O . GLU A 1 230 ? -3.685 -5.605 9.059 1.00 85.00 230 GLU A O 1
ATOM 1766 N N . GLN A 1 231 ? -2.521 -7.255 10.008 1.00 80.31 231 GLN A N 1
ATOM 1767 C CA . GLN A 1 231 ? -1.527 -6.337 10.565 1.00 80.31 231 GLN A CA 1
ATOM 1768 C C . GLN A 1 231 ? -0.614 -5.744 9.493 1.00 80.31 231 GLN A C 1
ATOM 1770 O O . GLN A 1 231 ? -0.333 -4.547 9.510 1.00 80.31 231 GLN A O 1
ATOM 1775 N N . ALA A 1 232 ? -0.179 -6.572 8.549 1.00 88.25 232 ALA A N 1
ATOM 1776 C CA . ALA A 1 232 ? 0.741 -6.160 7.502 1.00 88.25 232 ALA A CA 1
ATOM 1777 C C . ALA A 1 232 ? 0.181 -5.013 6.650 1.00 88.25 232 ALA A C 1
ATOM 1779 O O . ALA A 1 232 ? 0.930 -4.118 6.253 1.00 88.25 232 ALA A O 1
ATOM 1780 N N . ILE A 1 233 ? -1.135 -5.000 6.399 1.00 87.62 233 ILE A N 1
ATOM 1781 C CA . ILE A 1 233 ? -1.756 -3.892 5.672 1.00 87.62 233 ILE A CA 1
ATOM 1782 C C . ILE A 1 233 ? -1.757 -2.614 6.518 1.00 87.62 233 ILE A C 1
ATOM 1784 O O . ILE A 1 233 ? -1.445 -1.547 5.996 1.00 87.62 233 ILE A O 1
ATOM 1788 N N . TYR A 1 234 ? -2.002 -2.695 7.831 1.00 83.19 234 TYR A N 1
ATOM 1789 C CA . TYR A 1 234 ? -1.847 -1.528 8.704 1.00 83.19 234 TYR A CA 1
ATOM 1790 C C . TYR A 1 234 ? -0.418 -0.985 8.695 1.00 83.19 234 TYR A C 1
ATOM 1792 O O . TYR A 1 234 ? -0.227 0.226 8.623 1.00 83.19 234 TYR A O 1
ATOM 1800 N N . ASP A 1 235 ? 0.572 -1.872 8.772 1.00 85.69 235 ASP A N 1
ATOM 1801 C CA . ASP A 1 235 ? 1.981 -1.489 8.794 1.00 85.69 235 ASP A CA 1
ATOM 1802 C C . ASP A 1 235 ? 2.395 -0.812 7.482 1.00 85.69 235 ASP A C 1
ATOM 1804 O O . ASP A 1 235 ? 3.155 0.155 7.506 1.00 85.69 235 ASP A O 1
ATOM 1808 N N . MET A 1 236 ? 1.844 -1.241 6.341 1.00 90.44 236 MET A N 1
ATOM 1809 C CA . MET A 1 236 ? 2.023 -0.555 5.058 1.00 90.44 236 MET A CA 1
ATOM 1810 C C . MET A 1 236 ? 1.543 0.902 5.119 1.00 90.44 236 MET A C 1
ATOM 1812 O O . MET A 1 236 ? 2.319 1.807 4.807 1.00 90.44 236 MET A O 1
ATOM 1816 N N . PHE A 1 237 ? 0.302 1.147 5.557 1.00 84.50 237 PHE A N 1
ATOM 1817 C CA . PHE A 1 237 ? -0.229 2.512 5.670 1.00 84.50 237 PHE A CA 1
ATOM 1818 C C . PHE A 1 237 ? 0.542 3.348 6.689 1.00 84.50 237 PHE A C 1
ATOM 1820 O O . PHE A 1 237 ? 0.860 4.497 6.409 1.00 84.50 237 PHE A O 1
ATOM 1827 N N . ASP A 1 2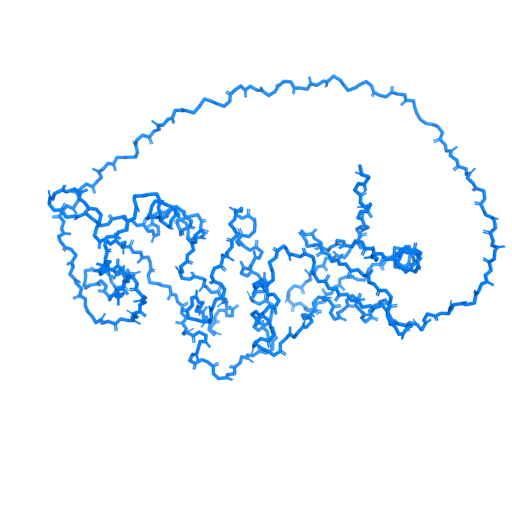38 ? 0.941 2.774 7.822 1.00 81.81 238 ASP A N 1
ATOM 1828 C CA . ASP A 1 238 ? 1.765 3.486 8.798 1.00 81.81 238 ASP A CA 1
ATOM 1829 C C . ASP A 1 238 ? 3.139 3.872 8.231 1.00 81.81 238 ASP A C 1
ATOM 1831 O O . ASP A 1 238 ? 3.654 4.946 8.544 1.00 81.81 238 ASP A O 1
ATOM 1835 N N . ARG A 1 239 ? 3.760 3.013 7.409 1.00 87.81 239 ARG A N 1
ATOM 1836 C CA . ARG A 1 239 ? 5.026 3.325 6.723 1.00 87.81 239 ARG A CA 1
ATOM 1837 C C . ARG A 1 239 ? 4.852 4.455 5.707 1.00 87.81 239 ARG A C 1
ATOM 1839 O O . ARG A 1 239 ? 5.736 5.305 5.620 1.00 87.81 239 ARG A O 1
ATOM 1846 N N . LEU A 1 240 ? 3.737 4.478 4.975 1.00 85.88 240 LEU A N 1
ATOM 1847 C CA . LEU A 1 240 ? 3.382 5.558 4.048 1.00 85.88 240 LEU A CA 1
ATOM 1848 C C . LEU A 1 240 ? 3.161 6.880 4.804 1.00 85.88 240 LEU A C 1
ATOM 1850 O O . LEU A 1 240 ? 3.834 7.871 4.525 1.00 85.88 240 LEU A O 1
ATOM 1854 N N . GLU A 1 241 ? 2.312 6.868 5.833 1.00 83.25 241 GLU A N 1
ATOM 1855 C CA . GLU A 1 241 ? 1.957 8.040 6.644 1.00 83.25 241 GLU A CA 1
ATOM 1856 C C . GLU A 1 241 ? 3.178 8.640 7.358 1.00 83.25 241 GLU A C 1
ATOM 1858 O O . GLU A 1 241 ? 3.380 9.853 7.328 1.00 83.25 241 GLU A O 1
ATOM 1863 N N . LYS A 1 242 ? 4.052 7.809 7.948 1.00 81.88 242 LYS A N 1
ATOM 1864 C CA . LYS A 1 242 ? 5.308 8.268 8.581 1.00 81.88 242 LYS A CA 1
ATOM 1865 C C . LYS A 1 242 ? 6.245 8.967 7.605 1.00 81.88 242 LYS A C 1
ATOM 1867 O O . LYS A 1 242 ? 7.066 9.781 8.016 1.00 81.88 242 LYS A O 1
ATOM 1872 N N . LYS A 1 243 ? 6.141 8.627 6.324 1.00 85.06 243 LYS A N 1
ATOM 1873 C CA . LYS A 1 243 ? 6.894 9.255 5.245 1.00 85.06 243 LYS A CA 1
ATOM 1874 C C . LYS A 1 243 ? 6.145 10.437 4.633 1.00 85.06 243 LYS A C 1
ATOM 1876 O O . LYS A 1 243 ? 6.648 11.003 3.678 1.00 85.06 243 LYS A O 1
ATOM 1881 N N . GLY A 1 244 ? 4.988 10.833 5.166 1.00 80.19 244 GLY A N 1
ATOM 1882 C CA . GLY A 1 244 ? 4.178 11.924 4.625 1.00 80.19 244 GLY A CA 1
ATOM 1883 C C . GLY A 1 244 ? 3.512 11.590 3.288 1.00 80.19 244 GLY A C 1
ATOM 1884 O O . GLY A 1 244 ? 3.150 12.503 2.554 1.00 80.19 244 GLY A O 1
ATOM 1885 N N . ILE A 1 245 ? 3.374 10.302 2.957 1.00 81.25 245 ILE A N 1
ATOM 1886 C CA . ILE A 1 245 ? 2.765 9.832 1.711 1.00 81.25 245 ILE A CA 1
ATOM 1887 C C . ILE A 1 245 ? 1.308 9.463 1.984 1.00 81.25 245 ILE A C 1
ATOM 1889 O O . ILE A 1 245 ? 1.019 8.599 2.816 1.00 81.25 245 ILE A O 1
ATOM 1893 N N . LEU A 1 246 ? 0.390 10.087 1.248 1.00 79.19 246 LEU A N 1
ATOM 1894 C CA . LEU A 1 246 ? -1.024 9.725 1.244 1.00 79.19 246 LEU A CA 1
ATOM 1895 C C . LEU A 1 246 ? -1.295 8.832 0.037 1.00 79.19 246 LEU A C 1
ATOM 1897 O O . LEU A 1 246 ? -1.473 9.315 -1.072 1.00 79.19 246 LEU A O 1
ATOM 1901 N N . PHE A 1 247 ? -1.313 7.521 0.254 1.00 80.31 247 PHE A N 1
ATOM 1902 C CA . PHE A 1 247 ? -1.516 6.557 -0.824 1.00 80.31 247 PHE A CA 1
ATOM 1903 C C . PHE A 1 247 ? -2.943 6.646 -1.385 1.00 80.31 247 PHE A C 1
ATOM 1905 O O . PHE A 1 247 ? -3.909 6.267 -0.716 1.00 80.31 247 PHE A O 1
ATOM 1912 N N . VAL A 1 248 ? -3.059 7.197 -2.596 1.00 78.00 248 VAL A N 1
ATOM 1913 C CA . VAL A 1 248 ? -4.337 7.534 -3.238 1.00 78.00 248 VAL A CA 1
ATOM 1914 C C . VAL A 1 248 ? -4.997 6.300 -3.846 1.00 78.00 248 VAL A C 1
ATOM 1916 O O . VAL A 1 248 ? -6.165 6.022 -3.564 1.00 78.00 248 VAL A O 1
ATOM 1919 N N . ASP A 1 249 ? -4.255 5.544 -4.656 1.00 79.50 249 ASP A N 1
ATOM 1920 C CA . ASP A 1 249 ? -4.797 4.408 -5.399 1.00 79.50 249 ASP A CA 1
ATOM 1921 C C . ASP A 1 249 ? -4.656 3.095 -4.615 1.00 79.50 249 ASP A C 1
ATOM 1923 O O . ASP A 1 249 ? -3.761 2.282 -4.839 1.00 79.50 249 ASP A O 1
ATOM 1927 N N . THR A 1 250 ? -5.583 2.877 -3.680 1.00 80.50 250 THR A N 1
ATOM 1928 C CA . THR A 1 250 ? -5.639 1.670 -2.839 1.00 80.50 250 THR A CA 1
ATOM 1929 C C . THR A 1 250 ? -6.368 0.496 -3.502 1.00 80.50 250 THR A C 1
ATOM 1931 O O . THR A 1 250 ? -7.028 -0.303 -2.826 1.00 80.50 250 THR 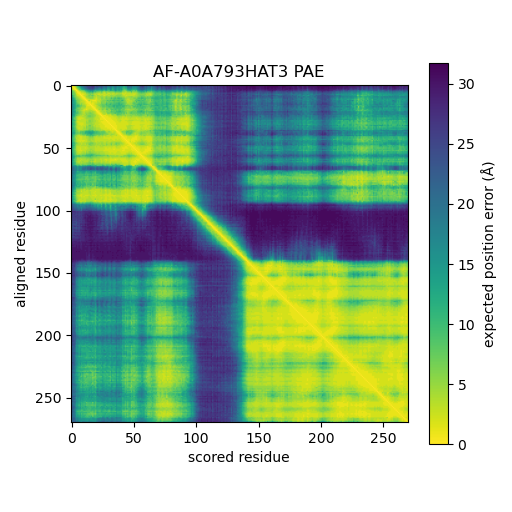A O 1
ATOM 1934 N N . THR A 1 251 ? -6.319 0.386 -4.828 1.00 81.19 251 THR A N 1
ATOM 1935 C CA . THR A 1 251 ? -6.855 -0.776 -5.549 1.00 81.19 251 THR A CA 1
ATOM 1936 C C . THR A 1 251 ? -5.984 -2.016 -5.336 1.00 81.19 251 THR A C 1
ATOM 1938 O O . THR A 1 251 ? -4.784 -1.933 -5.084 1.00 81.19 251 THR A O 1
ATOM 1941 N N . GLU A 1 252 ? -6.593 -3.201 -5.426 1.00 81.94 252 GLU A N 1
ATOM 1942 C CA . GLU A 1 252 ? -5.890 -4.485 -5.249 1.00 81.94 252 GLU A CA 1
ATOM 1943 C C . GLU A 1 252 ? -4.846 -4.739 -6.345 1.00 81.94 252 GLU A C 1
ATOM 1945 O O . GLU A 1 252 ? -3.874 -5.454 -6.130 1.00 81.94 252 GLU A O 1
ATOM 1950 N N . THR A 1 253 ? -4.991 -4.092 -7.502 1.00 82.94 253 THR A N 1
ATOM 1951 C CA . THR A 1 253 ? -4.010 -4.134 -8.591 1.00 82.94 253 THR A CA 1
ATOM 1952 C C . THR A 1 253 ? -2.716 -3.388 -8.268 1.00 82.94 253 THR A C 1
ATOM 1954 O O . THR A 1 253 ? -1.683 -3.706 -8.850 1.00 82.94 253 THR A O 1
ATOM 1957 N N . ASN A 1 254 ? -2.749 -2.436 -7.330 1.00 88.56 254 ASN A N 1
ATOM 1958 C CA . ASN A 1 254 ? -1.608 -1.580 -6.989 1.00 88.56 254 ASN A CA 1
ATOM 1959 C C . ASN A 1 254 ? -0.914 -1.971 -5.686 1.00 88.56 254 ASN A C 1
ATOM 1961 O O . ASN A 1 254 ? -0.069 -1.227 -5.180 1.00 88.56 254 ASN A O 1
ATOM 1965 N N . VAL A 1 255 ? -1.250 -3.137 -5.140 1.00 91.75 255 VAL A N 1
ATOM 1966 C CA . VAL A 1 255 ? -0.620 -3.669 -3.938 1.00 91.75 255 VAL A CA 1
ATOM 1967 C C . VAL A 1 255 ? -0.213 -5.115 -4.184 1.00 91.75 255 VAL A C 1
ATOM 1969 O O . VAL A 1 255 ? -1.022 -5.948 -4.589 1.00 91.75 255 VAL A O 1
ATOM 1972 N N . LEU A 1 256 ? 1.053 -5.417 -3.907 1.00 93.81 256 LEU A N 1
ATOM 1973 C CA . LEU A 1 256 ? 1.557 -6.784 -3.853 1.00 93.81 256 LEU A CA 1
ATOM 1974 C C . LEU A 1 256 ? 1.583 -7.264 -2.407 1.00 93.81 256 LEU A C 1
ATOM 1976 O O . LEU A 1 256 ? 1.888 -6.491 -1.498 1.00 93.81 256 LEU A O 1
ATOM 1980 N N . TYR A 1 257 ? 1.313 -8.546 -2.193 1.00 95.44 257 TYR A N 1
ATOM 1981 C CA . TYR A 1 257 ? 1.482 -9.190 -0.897 1.00 95.44 257 TYR A CA 1
ATOM 1982 C C . TYR A 1 257 ? 2.621 -10.213 -0.952 1.00 95.44 257 TYR A C 1
ATOM 1984 O O . TYR A 1 257 ? 2.565 -11.210 -1.676 1.00 95.44 257 TYR A O 1
ATOM 1992 N N . ASP A 1 258 ? 3.672 -9.967 -0.169 1.00 95.44 258 ASP A N 1
ATOM 1993 C CA . ASP A 1 258 ? 4.763 -10.912 0.061 1.00 95.44 258 ASP A CA 1
ATOM 1994 C C . ASP A 1 258 ? 4.365 -11.863 1.197 1.00 95.44 258 ASP A C 1
ATOM 1996 O O . ASP A 1 258 ? 4.443 -11.524 2.383 1.00 95.44 258 ASP A O 1
ATOM 2000 N N . ARG A 1 259 ? 3.945 -13.080 0.830 1.00 92.44 259 ARG A N 1
ATOM 2001 C CA . ARG A 1 259 ? 3.532 -14.117 1.789 1.00 92.44 259 ARG A CA 1
ATOM 2002 C C . ARG A 1 259 ? 4.672 -14.586 2.694 1.00 92.44 259 ARG A C 1
ATOM 2004 O O . ARG A 1 259 ? 4.402 -14.984 3.824 1.00 92.44 259 ARG A O 1
ATOM 2011 N N . MET A 1 260 ? 5.920 -14.571 2.217 1.00 92.31 260 MET A N 1
ATOM 2012 C CA . MET A 1 260 ? 7.063 -15.043 3.008 1.00 92.31 260 MET A CA 1
ATOM 2013 C C . MET A 1 260 ? 7.401 -14.062 4.126 1.00 92.31 260 MET A C 1
ATOM 2015 O O . MET A 1 260 ? 7.754 -14.480 5.226 1.00 92.31 260 MET A O 1
ATOM 2019 N N . ARG A 1 261 ? 7.297 -12.760 3.839 1.00 93.25 261 ARG A N 1
ATOM 2020 C CA . ARG A 1 261 ? 7.606 -11.688 4.797 1.00 93.25 261 ARG A CA 1
ATOM 2021 C C . ARG A 1 261 ? 6.385 -11.166 5.547 1.00 93.25 261 ARG A C 1
ATOM 2023 O O . ARG A 1 261 ? 6.551 -10.462 6.536 1.00 93.25 261 ARG A O 1
ATOM 2030 N N . ASN A 1 262 ? 5.182 -11.542 5.114 1.00 93.25 262 ASN A N 1
ATOM 2031 C CA . ASN A 1 262 ? 3.921 -10.974 5.576 1.00 93.25 262 ASN A CA 1
ATOM 2032 C C . ASN A 1 262 ? 3.914 -9.444 5.425 1.00 93.25 262 ASN A C 1
ATOM 2034 O O . ASN A 1 262 ? 3.731 -8.720 6.399 1.00 93.25 262 ASN A O 1
ATOM 2038 N N . GLU A 1 263 ? 4.133 -8.953 4.205 1.00 94.94 263 GLU A N 1
ATOM 2039 C CA . GLU A 1 263 ? 4.196 -7.516 3.915 1.00 94.94 263 GLU A CA 1
ATOM 2040 C C . GLU A 1 263 ? 3.326 -7.148 2.717 1.00 94.94 263 GLU A C 1
ATOM 2042 O O . GLU A 1 263 ? 3.337 -7.839 1.701 1.00 94.94 263 GLU A O 1
ATOM 2047 N N . PHE A 1 264 ? 2.599 -6.034 2.828 1.00 94.50 264 PHE A N 1
ATOM 2048 C CA . PHE A 1 264 ? 1.965 -5.388 1.682 1.00 94.50 264 PHE A CA 1
ATOM 2049 C C . PHE A 1 264 ? 2.879 -4.292 1.144 1.00 94.50 264 PHE A C 1
ATOM 2051 O O . PHE A 1 264 ? 3.385 -3.455 1.903 1.00 94.50 264 PHE A O 1
ATOM 2058 N N . ASN A 1 265 ? 3.071 -4.314 -0.170 1.00 95.31 265 ASN A N 1
ATOM 2059 C CA . ASN A 1 265 ? 3.996 -3.464 -0.892 1.00 95.31 265 ASN A CA 1
ATOM 2060 C C . ASN A 1 265 ? 3.231 -2.687 -1.977 1.00 95.31 265 ASN A C 1
ATOM 2062 O O . ASN A 1 265 ? 2.753 -3.299 -2.936 1.00 95.31 265 ASN A O 1
ATOM 2066 N N . PRO A 1 266 ? 3.082 -1.358 -1.839 1.00 93.19 266 PRO A N 1
ATOM 2067 C CA . PRO A 1 266 ? 2.406 -0.538 -2.835 1.00 93.19 266 PRO A CA 1
ATOM 2068 C C . PRO A 1 266 ? 3.295 -0.358 -4.073 1.00 93.19 266 PRO A C 1
ATOM 2070 O O . PRO A 1 266 ? 4.509 -0.186 -3.951 1.00 93.19 266 PRO A O 1
ATOM 2073 N N . ILE A 1 267 ? 2.698 -0.416 -5.262 1.00 90.00 267 ILE A N 1
ATOM 2074 C CA . ILE A 1 267 ? 3.424 -0.381 -6.541 1.00 90.00 267 ILE A CA 1
ATOM 2075 C C . ILE A 1 267 ? 3.439 1.037 -7.117 1.00 90.00 267 ILE A C 1
ATOM 2077 O O . ILE A 1 267 ? 4.505 1.551 -7.443 1.00 90.00 267 ILE A O 1
ATOM 2081 N N . ASP A 1 268 ? 2.264 1.661 -7.224 1.00 85.44 268 ASP A N 1
ATOM 2082 C CA . ASP A 1 268 ? 2.072 2.965 -7.866 1.00 85.44 268 ASP A CA 1
ATOM 2083 C C . ASP A 1 268 ? 1.784 4.040 -6.808 1.00 85.44 268 ASP A C 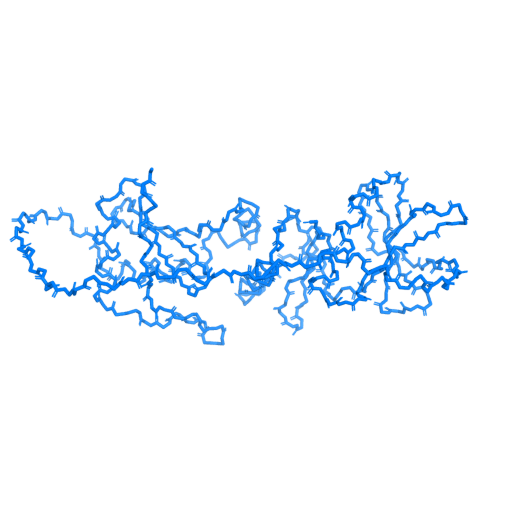1
ATOM 2085 O O . ASP A 1 268 ? 0.649 4.217 -6.369 1.00 85.44 268 ASP A O 1
ATOM 2089 N N . ILE A 1 269 ? 2.842 4.680 -6.301 1.00 86.56 269 ILE A N 1
ATOM 2090 C CA . ILE A 1 269 ? 2.766 5.608 -5.165 1.00 86.56 269 ILE A CA 1
ATOM 2091 C C . ILE A 1 269 ? 2.819 7.047 -5.681 1.00 86.56 269 ILE A C 1
ATOM 2093 O O . ILE A 1 269 ? 3.854 7.477 -6.189 1.00 86.56 269 ILE A O 1
ATOM 2097 N N . SER A 1 270 ? 1.731 7.795 -5.493 1.00 78.25 270 SER A N 1
ATOM 2098 C CA . SER A 1 270 ? 1.566 9.188 -5.941 1.00 78.25 270 SER A CA 1
ATOM 2099 C C . SER A 1 270 ? 1.604 10.197 -4.804 1.00 78.25 270 SER A C 1
ATOM 2101 O O . SER A 1 270 ? 0.906 9.932 -3.797 1.00 78.25 270 SER A O 1
#

Sequence (270 aa):
MLSPSSINLGCSWNSLTRNLTSPDNRVLSSVRDAAVHSDSGTQVTVGNRTYRVVVTDNKFCVTRESHSGCFTNLLHRLGWPKGEISRKIEAMLNTSPVSTTIERGSVHSNRPDLPPVDYAQPELPPADYTQSELPRVSNNKSPVPGNVIGKGGNAVVYEDMEDTTKVLKMFTISQSHEEVTSEVRCFNQYYGSGSAEKIYNDNGNVIGIRMNKINGESLLDIPSLPAQAEQAIYDMFDRLEKKGILFVDTTETNVLYDRMRNEFNPIDIS

pLDDT: mean 76.68, std 19.65, range [28.47, 96.94]

Solvent-accessible surface area (backbone atoms only — not comparable to full-atom values): 16376 Å² total; per-residue (Å²): 133,82,76,79,77,66,42,69,44,79,26,49,79,36,83,88,80,72,41,66,46,82,48,55,69,67,48,54,49,53,51,53,55,47,14,72,77,30,97,87,31,31,44,35,32,46,79,96,44,48,28,37,33,33,68,53,96,68,36,55,43,43,44,72,58,65,94,41,74,50,58,56,50,40,31,41,76,72,74,41,76,59,46,72,68,32,51,48,53,25,50,64,63,48,74,54,79,66,78,84,74,86,71,95,70,91,76,82,89,83,80,82,89,77,81,90,78,85,80,79,79,81,84,77,78,83,83,79,84,72,83,74,79,74,82,82,78,78,74,87,64,80,85,53,74,49,59,79,79,48,77,58,98,53,30,41,29,19,34,27,68,88,40,86,63,29,25,34,40,35,47,77,53,93,72,58,73,64,60,57,48,43,31,37,48,41,40,15,67,72,75,35,85,83,34,35,44,80,34,64,47,98,84,69,48,78,49,29,36,40,29,57,55,74,70,51,47,50,43,72,79,51,92,74,79,62,87,67,43,64,53,20,49,52,51,36,52,51,56,32,49,77,68,73,42,65,75,70,64,56,49,46,84,32,28,20,41,22,79,90,77,50,40,46,40,78,70,70,41,88

Nearest PDB structures (foldseek):
  4o96-assembly1_A  TM=9.845E-01  e=8.526E-24  Escherichia coli O157:H7 str. Sakai
  4lrj-assembly2_B  TM=9.903E-01  e=2.051E-21  Escherichia coli O157:H7
  4lrj-assembly1_A  TM=9.924E-01  e=4.859E-21  Escherichia coli O157:H7
  4q5e-assembly1_A  TM=8.826E-01  e=5.123E-10  Shigella sonnei Ss046
  6xlo-assembly1_A  TM=6.406E-01  e=2.830E-03  Homo sapiens

Secondary structure (DSSP, 8-state):
-PPP-PEE----EETTTTEEPPPPHHHHHHHHHHHHT-TT-EEEEETTEEEEEEEETTEEEEEE--S-HHHHHHHHHTT-SS-HHHHHHHHHHTTS--------------PPP-PPPP-PPPPPPP------------------EEEEEEE-SSEEEEEESS-TTEEEEEESS---HHHHHHHHHHHHHHH-TTSEEEEE-TTS-EEEEEEE---SEEGGG-S---TTHHHHHHHHHHHHHHTT-------GGGEEEETTTTEEEESS--

Mean predicted aligned error: 14.08 Å

InterPro domains:
  IPR054466 Kinase OspG, kinase domain [PF22303] (148-269)

Organism: Escherichia coli (NCBI:txid562)